Protein AF-X1AYX9-F1 (afdb_monomer)

Organism: NCBI:txid412755

pLDDT: mean 93.53, std 7.31, range [52.44, 98.56]

InterPro domains:
  IPR000788 Ribonucleotide reductase large subunit, C-terminal [PF02867] (9-135)
  IPR000788 Ribonucleotide reductase large subunit, C-terminal [PF02867] (137-275)
  IPR000788 Ribonucleotide reductase large subunit, C-terminal [PR01183] (82-101)
  IPR000788 Ribonucleotide reductase large subunit, C-terminal [PR01183] (178-189)
  IPR000788 Ribonucleotide reductase large subunit, C-terminal [PR01183] (253-275)
  IPR039718 Ribonucleoside-diphosphate reductase large subunit [PTHR11573] (1-134)

Secondary structure (DSSP, 8-state):
--SSS-S--EEEEE--SSHHHHHHHHHHHHHHHHTT-EEEEE-SSSPPTT-B-TTS-B---HHHHHHHHHHHHHH-EETTTEE--EEEEEETTSTTHHHHTTTTSSSS-GGG--TTEEEEEEE-HHHHHHHHTT-HHHHHHHHHHHHHHHHHS--EEEEHHHHHHS--HHHHHTT-------TTS------BTTB-EEEEEEEEEGGGHHHHTTSSHHHHHHHHHHHHHHHHHHHHTT-TT-HHHHHHHHHH--EEEEEE-HHHHHHHTT--TTSHHHH-

Foldseek 3Di:
DDLAAAQFAWKEAEAAQDPVRLVLSLLLLLVQLLRHYFYEYEPAHHAAFQPDDPPDDTDNGCQLSLLVSLVSQQVRQNPPDDRHAYEYEYELPHPCLVLVLCQCPPDDDPSRHRVRYAYEYEYEPVLVVCVVVPPPVSVVSVVSQVVSCVVPVDDHYHHQHVLQVPDDPVCVVVVFGFRIATPVRPDGGGYDSQAMEIEREDADELLCCVVPVPHCVVVVVLVVRLVSLVSNLVSCPPPRSCRNHNVNCVPVVHYHYYYDNLVVNCVVVVHDCPHPVSVD

Mean predicted aligned error: 4.29 Å

Solvent-accessible surface area (backbone atoms only — not comparable to full-atom values): 15278 Å² total; per-residue (Å²): 142,66,93,71,74,51,72,44,50,41,29,31,43,40,33,48,72,42,74,64,44,44,50,50,52,49,49,25,48,46,55,43,21,44,40,65,19,33,32,7,35,28,51,68,55,40,57,38,55,69,38,81,40,92,93,68,63,56,38,79,27,57,44,55,55,47,31,50,54,27,52,46,38,70,73,26,58,20,82,98,78,53,78,35,48,39,16,45,25,36,41,65,84,43,84,46,36,79,59,54,75,46,20,61,45,100,65,81,63,72,78,52,37,24,76,69,45,43,47,30,38,28,42,44,59,70,53,52,54,38,37,73,74,60,36,65,68,46,44,50,56,50,50,51,47,52,53,40,23,72,74,71,71,37,50,45,78,42,55,40,45,66,52,56,72,66,49,54,68,71,34,64,77,67,72,55,53,43,82,47,43,28,58,85,66,79,48,75,54,54,52,39,89,66,23,18,31,54,31,33,71,52,66,48,58,39,64,46,38,90,79,44,75,91,52,63,59,67,62,54,48,51,54,50,46,51,53,42,49,48,53,36,40,68,70,39,56,94,41,90,64,31,62,30,38,39,54,31,43,77,74,61,66,50,71,42,81,49,71,41,45,58,68,55,38,29,56,79,67,74,42,50,86,90,33,72,83,61,79,106

Sequence (280 aa):
GTDRGLPISCFGIDVADSIIDIGEKNLEMMLLAKHGGGVGIGINQIRPAGAEIKGNGTSDGVVPFCKIYDSTILATNQGSVRRGAASVNINIEHPDFEEWIEIREPKGDVNRQSLNLHQCAVVGDKFMRRLEQGDAEARKRWGKLLQKRKATGEPYVLFKGNTNKNNPTAYKQNALKVHMTNICSEITLHTDENHSFICCLSSLNLAKYDEWKNTNIIHDSIWFLDGVLEEFIQKAKYRKGFENSVRSAEKGRALGLGVLGWHTYLQERGLPFEGLLAQY

Radius of gyration: 20.36 Å; Cα contacts (8 Å, |Δi|>4): 484; chains: 1; bounding box: 48×45×65 Å

Nearest PDB structures (foldseek):
  6dqw-assembly1_B  TM=9.595E-01  e=9.808E-29  Flavobacterium johnsoniae UW101
  6dqw-assembly1_A  TM=9.709E-01  e=2.341E-28  Flavobacterium johnsoniae UW101
  6dqw-assembly2_C  TM=9.732E-01  e=3.398E-28  Flavobacterium johnsoniae UW101
  6dqx-assembly1_A-2  TM=9.641E-01  e=7.621E-28  Actinobacillus ureae ATCC 25976
  4x3v-assembly1_B  TM=8.815E-01  e=6.921E-19  Homo sapiens

Structure (mmCIF, N/CA/C/O backbone):
data_AF-X1AYX9-F1
#
_entry.id   AF-X1AYX9-F1
#
loop_
_atom_site.group_PDB
_atom_site.id
_atom_site.type_symbol
_atom_site.label_atom_id
_atom_site.label_alt_id
_atom_site.label_comp_id
_atom_site.label_asym_id
_atom_site.label_entity_id
_atom_site.label_seq_id
_atom_site.pdbx_PDB_ins_code
_atom_site.Cartn_x
_atom_site.Cartn_y
_atom_site.Cartn_z
_atom_site.occupancy
_atom_site.B_iso_or_equiv
_atom_site.auth_seq_id
_atom_site.auth_comp_id
_atom_site.auth_asym_id
_atom_site.auth_atom_id
_atom_site.pdbx_PDB_model_num
ATOM 1 N N . GLY A 1 1 ? 19.553 13.105 -8.100 1.00 61.28 1 GLY A N 1
ATOM 2 C CA . GLY A 1 1 ? 20.100 13.966 -9.178 1.00 61.28 1 GLY A CA 1
ATOM 3 C C . GLY A 1 1 ? 19.905 15.466 -8.959 1.00 61.28 1 GLY A C 1
ATOM 4 O O . GLY A 1 1 ? 20.816 16.224 -9.250 1.00 61.28 1 GLY A O 1
ATOM 5 N N . THR A 1 2 ? 18.747 15.919 -8.463 1.00 82.06 2 THR A N 1
ATOM 6 C CA . THR A 1 2 ? 18.506 17.321 -8.053 1.00 82.06 2 THR A CA 1
ATOM 7 C C . THR A 1 2 ? 18.481 17.453 -6.531 1.00 82.06 2 THR A C 1
ATOM 9 O O . THR A 1 2 ? 18.177 16.472 -5.852 1.00 82.06 2 THR A O 1
ATOM 12 N N . ASP A 1 3 ? 18.675 18.652 -5.978 1.00 81.06 3 ASP A N 1
ATOM 13 C CA . ASP A 1 3 ? 18.558 18.883 -4.522 1.00 81.06 3 ASP A CA 1
ATOM 14 C C . ASP A 1 3 ? 17.113 18.782 -4.010 1.00 81.06 3 ASP A C 1
ATOM 16 O O . ASP A 1 3 ? 16.853 18.449 -2.851 1.00 81.06 3 ASP A O 1
ATOM 20 N N . ARG A 1 4 ? 16.141 19.040 -4.890 1.00 78.81 4 ARG A N 1
ATOM 21 C CA . ARG A 1 4 ? 14.712 18.988 -4.573 1.00 78.81 4 ARG A CA 1
ATOM 22 C C . ARG A 1 4 ? 14.168 17.557 -4.646 1.00 78.81 4 ARG A C 1
ATOM 24 O O . ARG A 1 4 ? 14.499 16.814 -5.564 1.00 78.81 4 ARG A O 1
ATOM 31 N N . GLY A 1 5 ? 13.248 17.237 -3.732 1.00 81.88 5 GLY A N 1
ATOM 32 C CA . GLY A 1 5 ? 12.425 16.022 -3.771 1.00 81.88 5 GLY A CA 1
ATOM 33 C C . GLY A 1 5 ? 13.083 14.777 -3.174 1.00 81.88 5 GLY A C 1
ATOM 34 O O . GLY A 1 5 ? 14.220 14.819 -2.700 1.00 81.88 5 GLY A O 1
ATOM 35 N N . LEU A 1 6 ? 12.330 13.676 -3.191 1.00 87.50 6 LEU A N 1
ATOM 36 C CA . LEU A 1 6 ? 12.775 12.340 -2.797 1.00 87.50 6 LEU A CA 1
ATOM 37 C C . LEU A 1 6 ? 12.533 11.384 -3.973 1.00 87.50 6 LEU A C 1
ATOM 39 O O . LEU A 1 6 ? 11.488 11.491 -4.611 1.00 87.50 6 LEU A O 1
ATOM 43 N N . PRO A 1 7 ? 13.457 10.461 -4.282 1.00 89.75 7 PRO A N 1
ATOM 44 C CA . PRO A 1 7 ? 13.367 9.638 -5.486 1.00 89.75 7 PRO A CA 1
ATOM 45 C C . PRO A 1 7 ? 12.571 8.336 -5.260 1.00 89.75 7 PRO A C 1
ATOM 47 O O . PRO A 1 7 ? 12.867 7.302 -5.849 1.00 89.75 7 PRO A O 1
ATOM 50 N N . ILE A 1 8 ? 11.573 8.377 -4.376 1.00 89.06 8 ILE A N 1
ATOM 51 C CA . ILE A 1 8 ? 10.761 7.227 -3.959 1.00 89.06 8 ILE A CA 1
ATOM 52 C C . ILE A 1 8 ? 9.322 7.444 -4.410 1.00 89.06 8 ILE A C 1
ATOM 54 O O . ILE A 1 8 ? 8.804 8.559 -4.339 1.00 89.06 8 ILE A O 1
ATOM 58 N N . SER A 1 9 ? 8.672 6.374 -4.862 1.00 85.94 9 SER A N 1
ATOM 59 C CA . SER A 1 9 ? 7.334 6.450 -5.458 1.00 85.94 9 SER A CA 1
ATOM 60 C C . SER A 1 9 ? 6.231 5.961 -4.524 1.00 85.94 9 SER A C 1
ATOM 62 O O . SER A 1 9 ? 5.117 6.486 -4.566 1.00 85.94 9 SER A O 1
ATOM 64 N N . CYS A 1 10 ? 6.514 4.959 -3.689 1.00 87.69 10 CYS A N 1
ATOM 65 C CA . CYS A 1 10 ? 5.506 4.300 -2.862 1.00 87.69 10 CYS A CA 1
ATOM 66 C C . CYS A 1 10 ? 5.907 4.266 -1.398 1.00 87.69 10 CYS A C 1
ATOM 68 O O . CYS A 1 10 ? 7.057 3.974 -1.069 1.00 87.69 10 CYS A O 1
ATOM 70 N N . PHE A 1 11 ? 4.917 4.515 -0.547 1.00 91.19 11 PHE A N 1
ATOM 71 C CA . PHE A 1 11 ? 5.067 4.569 0.896 1.00 91.19 11 PHE A CA 1
ATOM 72 C C . PHE A 1 11 ? 3.936 3.810 1.583 1.00 91.19 11 PHE A C 1
ATOM 74 O O . PHE A 1 11 ? 2.811 3.774 1.074 1.00 91.19 11 PHE A O 1
ATOM 81 N N . GLY A 1 12 ? 4.230 3.239 2.744 1.00 94.50 12 GLY A N 1
ATOM 82 C CA . GLY A 1 12 ? 3.254 2.567 3.588 1.00 94.50 12 GLY A CA 1
ATOM 83 C C . GLY A 1 12 ? 3.503 2.867 5.052 1.00 94.50 12 GLY A C 1
ATOM 84 O O . GLY A 1 12 ? 4.590 2.589 5.547 1.00 94.50 12 GLY A O 1
ATOM 85 N N . ILE A 1 13 ? 2.490 3.380 5.743 1.00 95.56 13 ILE A N 1
ATOM 86 C CA . ILE A 1 13 ? 2.503 3.600 7.192 1.00 95.56 13 ILE A CA 1
ATOM 87 C C . ILE A 1 13 ? 1.463 2.701 7.869 1.00 95.56 13 ILE A C 1
ATOM 89 O O . ILE A 1 13 ? 0.331 2.621 7.401 1.00 95.56 13 ILE A O 1
ATOM 93 N N . ASP A 1 14 ? 1.834 2.011 8.945 1.00 94.81 14 ASP A N 1
ATOM 94 C CA . ASP A 1 14 ? 0.880 1.293 9.803 1.00 94.81 14 ASP A CA 1
ATOM 95 C C . ASP A 1 14 ? 0.653 2.109 11.070 1.00 94.81 14 ASP A C 1
ATOM 97 O O . ASP A 1 14 ? 1.616 2.625 11.645 1.00 94.81 14 ASP A O 1
ATOM 101 N N . VAL A 1 15 ? -0.611 2.267 11.449 1.00 96.50 15 VAL A N 1
ATOM 102 C CA . VAL A 1 15 ? -1.039 3.163 12.523 1.00 96.50 15 VAL A CA 1
ATOM 103 C C . VAL A 1 15 ? -1.457 2.338 13.731 1.00 96.50 15 VAL A C 1
ATOM 105 O O . VAL A 1 15 ? -2.394 1.536 13.656 1.00 96.50 15 VAL A O 1
ATOM 108 N N . ALA A 1 16 ? -0.771 2.550 14.847 1.00 96.00 16 ALA A N 1
ATOM 109 C CA . ALA A 1 16 ? -1.092 1.955 16.132 1.00 96.00 16 ALA A CA 1
ATOM 110 C C . ALA A 1 16 ? -2.206 2.702 16.871 1.00 96.00 16 ALA A C 1
ATOM 112 O O . ALA A 1 16 ? -2.566 3.843 16.582 1.00 96.00 16 ALA A O 1
ATOM 113 N N . ASP A 1 17 ? -2.754 2.026 17.876 1.00 95.94 17 ASP A N 1
ATOM 114 C CA . ASP A 1 17 ? -3.935 2.445 18.628 1.00 95.94 17 ASP A CA 1
ATOM 115 C C . ASP A 1 17 ? -3.624 3.489 19.716 1.00 95.94 17 ASP A C 1
ATOM 117 O O . ASP A 1 17 ? -3.875 3.291 20.911 1.00 95.94 17 ASP A O 1
ATOM 121 N N . SER A 1 18 ? -3.023 4.612 19.317 1.00 95.19 18 SER A N 1
ATOM 122 C CA . SER A 1 18 ? -2.738 5.734 20.212 1.00 95.19 18 SER A CA 1
ATOM 123 C C . SER A 1 18 ? -2.779 7.074 19.480 1.00 95.19 18 SER A C 1
ATOM 125 O O . SER A 1 18 ? -2.383 7.179 18.326 1.00 95.19 18 SER A O 1
ATOM 127 N N . ILE A 1 19 ? -3.202 8.134 20.174 1.00 94.56 19 ILE A N 1
ATOM 128 C CA . ILE A 1 19 ? -3.221 9.493 19.605 1.00 94.56 19 ILE A CA 1
ATOM 129 C C . ILE A 1 19 ? -1.817 9.967 19.204 1.00 94.56 19 ILE A C 1
ATOM 131 O O . ILE A 1 19 ? -1.682 10.703 18.228 1.00 94.56 19 ILE A O 1
ATOM 135 N N . ILE A 1 20 ? -0.784 9.538 19.936 1.00 95.19 20 ILE A N 1
ATOM 136 C CA . ILE A 1 20 ? 0.610 9.876 19.630 1.00 95.19 20 ILE A CA 1
ATOM 137 C C . ILE A 1 20 ? 0.995 9.271 18.280 1.00 95.19 20 ILE A C 1
ATOM 139 O O . ILE A 1 20 ? 1.357 10.020 17.378 1.00 95.19 20 ILE A O 1
ATOM 143 N N . ASP A 1 21 ? 0.827 7.956 18.112 1.00 95.75 21 ASP A N 1
ATOM 144 C CA . ASP A 1 21 ? 1.194 7.282 16.864 1.00 95.75 21 ASP A CA 1
ATOM 145 C C . ASP A 1 21 ? 0.330 7.764 15.688 1.00 95.75 21 ASP A C 1
ATOM 147 O O . ASP A 1 21 ? 0.857 8.095 14.631 1.00 95.75 21 ASP A O 1
ATOM 151 N N . ILE A 1 22 ? -0.980 7.962 15.887 1.00 96.19 22 ILE A N 1
ATOM 152 C CA . ILE A 1 22 ? -1.865 8.554 14.868 1.00 96.19 22 ILE A CA 1
ATOM 153 C C . ILE A 1 22 ? -1.335 9.916 14.396 1.00 96.19 22 ILE A C 1
ATOM 155 O O . ILE A 1 22 ? -1.304 10.185 13.191 1.00 96.19 22 ILE A O 1
ATOM 159 N N . GLY A 1 23 ? -0.904 10.774 15.326 1.00 96.25 23 GLY A N 1
ATOM 160 C CA . GLY A 1 23 ? -0.333 12.082 15.014 1.00 96.25 23 GLY A CA 1
ATOM 161 C C . GLY A 1 23 ? 1.023 11.996 14.310 1.00 96.25 23 GLY A C 1
ATOM 162 O O . GLY A 1 23 ? 1.249 12.703 13.325 1.00 96.25 23 GLY A O 1
ATOM 163 N N . GLU A 1 24 ? 1.911 11.118 14.775 1.00 95.38 24 GLU A N 1
ATOM 164 C CA . GLU A 1 24 ? 3.242 10.906 14.193 1.00 95.38 24 GLU A CA 1
ATOM 165 C C . GLU A 1 24 ? 3.164 10.311 12.783 1.00 95.38 24 GLU A C 1
ATOM 167 O O . GLU A 1 24 ? 3.809 10.820 11.864 1.00 95.38 24 GLU A O 1
ATOM 172 N N . LYS A 1 25 ? 2.307 9.310 12.567 1.00 95.25 25 LYS A N 1
ATOM 173 C CA . LYS A 1 25 ? 2.056 8.723 11.246 1.00 95.25 25 LYS A CA 1
ATOM 174 C C . LYS A 1 25 ? 1.378 9.716 10.307 1.00 95.25 25 LYS A C 1
ATOM 176 O O . LYS A 1 25 ? 1.698 9.737 9.120 1.00 95.25 25 LYS A O 1
ATOM 181 N N . ASN A 1 26 ? 0.507 10.596 10.813 1.00 95.25 26 ASN A N 1
ATOM 182 C CA . ASN A 1 26 ? -0.044 11.682 9.999 1.00 95.25 26 ASN A CA 1
ATOM 183 C C . ASN A 1 26 ? 1.040 12.693 9.582 1.00 95.25 26 ASN A C 1
ATOM 185 O O . ASN A 1 26 ? 1.069 13.117 8.427 1.00 95.25 26 ASN A O 1
ATOM 189 N N . LEU A 1 27 ? 1.964 13.048 10.484 1.00 94.06 27 LEU A N 1
ATOM 190 C CA . LEU A 1 27 ? 3.122 13.883 10.146 1.00 94.06 27 LEU A CA 1
ATOM 191 C C . LEU A 1 27 ? 4.000 13.211 9.080 1.00 94.06 27 LEU A C 1
ATOM 193 O O . LEU A 1 27 ? 4.356 13.859 8.095 1.00 94.06 27 LEU A O 1
ATOM 197 N N . GLU A 1 28 ? 4.322 11.927 9.252 1.00 93.00 28 GLU A N 1
ATOM 198 C CA . GLU A 1 28 ? 5.075 11.147 8.264 1.00 93.00 28 GLU A CA 1
ATOM 199 C C . GLU A 1 28 ? 4.344 11.169 6.910 1.00 93.00 28 GLU A C 1
ATOM 201 O O . GLU A 1 28 ? 4.915 11.605 5.910 1.00 93.00 28 GLU A O 1
ATOM 206 N N . MET A 1 29 ? 3.045 10.857 6.877 1.00 91.38 29 MET A N 1
ATOM 207 C CA . MET A 1 29 ? 2.220 10.938 5.666 1.00 91.38 29 MET A CA 1
ATOM 208 C C . MET A 1 29 ? 2.292 12.313 4.985 1.00 91.38 29 MET A C 1
ATOM 210 O O . MET A 1 29 ? 2.477 12.373 3.769 1.00 91.38 29 MET A O 1
ATOM 214 N N . MET A 1 30 ? 2.166 13.414 5.736 1.00 90.50 30 MET A N 1
ATOM 215 C CA . MET A 1 30 ? 2.256 14.781 5.196 1.00 90.50 30 MET A CA 1
ATOM 216 C C . MET A 1 30 ? 3.593 15.033 4.508 1.00 90.50 30 MET A C 1
ATOM 218 O O . MET A 1 30 ? 3.652 15.606 3.417 1.00 90.50 30 MET A O 1
ATOM 222 N N . LEU A 1 31 ? 4.685 14.619 5.143 1.00 88.94 31 LEU A N 1
ATOM 223 C CA . LEU A 1 31 ? 6.021 14.816 4.600 1.00 88.94 31 LEU A CA 1
ATOM 224 C C . LEU A 1 31 ? 6.216 13.987 3.326 1.00 88.94 31 LEU A C 1
ATOM 226 O O . LEU A 1 31 ? 6.691 14.519 2.321 1.00 88.94 31 LEU A O 1
ATOM 230 N N . LEU A 1 32 ? 5.791 12.724 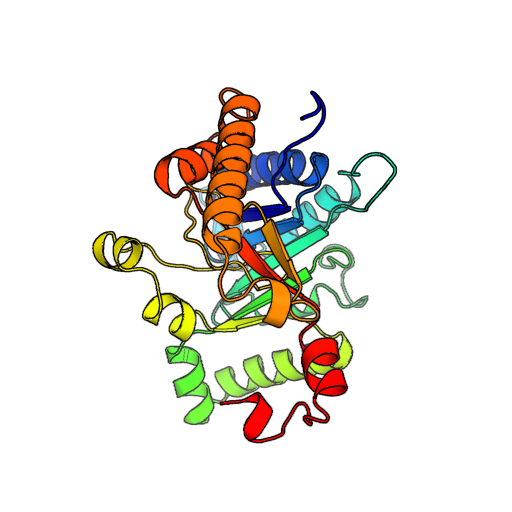3.329 1.00 84.88 32 LEU A N 1
ATOM 231 C CA . LEU A 1 32 ? 5.910 11.830 2.173 1.00 84.88 32 LEU A CA 1
ATOM 232 C C . LEU A 1 32 ? 5.039 12.308 1.001 1.00 84.88 32 LEU A C 1
ATOM 234 O O . LEU A 1 32 ? 5.520 12.416 -0.132 1.00 84.88 32 LEU A O 1
ATOM 238 N N . ALA A 1 33 ? 3.789 12.688 1.281 1.00 82.50 33 ALA A N 1
ATOM 239 C CA . ALA A 1 33 ? 2.860 13.208 0.284 1.00 82.50 33 ALA A CA 1
ATOM 240 C C . ALA A 1 33 ? 3.378 14.509 -0.343 1.00 82.50 33 ALA A C 1
ATOM 242 O O . ALA A 1 33 ? 3.339 14.641 -1.567 1.00 82.50 33 ALA A O 1
ATOM 243 N N . LYS A 1 34 ? 3.953 15.430 0.450 1.00 83.19 34 LYS A N 1
ATOM 244 C CA . LYS A 1 34 ? 4.590 16.670 -0.043 1.00 83.19 34 LYS A CA 1
ATOM 245 C C . LYS A 1 34 ? 5.713 16.395 -1.048 1.00 83.19 34 LYS A C 1
ATOM 247 O O . LYS A 1 34 ? 5.953 17.211 -1.940 1.00 83.19 34 LYS A O 1
ATOM 252 N N . HIS A 1 35 ? 6.413 15.273 -0.901 1.00 79.38 35 HIS A N 1
ATOM 253 C CA . HIS A 1 35 ? 7.565 14.913 -1.724 1.00 79.38 35 HIS A CA 1
ATOM 254 C C . HIS A 1 35 ? 7.240 14.045 -2.947 1.00 79.38 35 HIS A C 1
ATOM 256 O O . HIS A 1 35 ? 8.172 13.654 -3.647 1.00 79.38 35 HIS A O 1
ATOM 262 N N . GLY A 1 36 ? 5.960 13.825 -3.267 1.00 69.31 36 GLY A N 1
ATOM 263 C CA . GLY A 1 36 ? 5.552 13.161 -4.513 1.00 69.31 36 GLY A CA 1
ATOM 264 C C . GLY A 1 36 ? 5.060 11.722 -4.348 1.00 69.31 36 GLY A C 1
ATOM 265 O O . GLY A 1 36 ? 4.635 11.115 -5.328 1.00 69.31 36 GLY A O 1
ATOM 266 N N . GLY A 1 37 ? 5.099 11.182 -3.130 1.00 73.38 37 GLY A N 1
ATOM 267 C CA . GLY A 1 37 ? 4.726 9.802 -2.840 1.00 73.38 37 GLY A CA 1
ATOM 268 C C . GLY A 1 37 ? 3.227 9.568 -2.709 1.00 73.38 37 GLY A C 1
ATOM 269 O O . GLY A 1 37 ? 2.534 10.352 -2.061 1.00 73.38 37 GLY A O 1
ATOM 270 N N . GLY A 1 38 ? 2.741 8.455 -3.260 1.00 85.06 38 GLY A N 1
ATOM 271 C CA . GLY A 1 38 ? 1.444 7.893 -2.879 1.00 85.06 38 GLY A CA 1
ATOM 272 C C . GLY A 1 38 ? 1.571 7.064 -1.598 1.00 85.06 38 GLY A C 1
ATOM 273 O O . GLY A 1 38 ? 2.534 6.302 -1.460 1.00 85.06 38 GLY A O 1
ATOM 274 N N . VAL A 1 39 ? 0.619 7.202 -0.669 1.00 91.69 39 VAL A N 1
ATOM 275 C CA . VAL A 1 39 ? 0.720 6.589 0.671 1.00 91.69 39 VAL A CA 1
ATOM 276 C C . VAL A 1 39 ? -0.363 5.528 0.897 1.00 91.69 39 VAL A C 1
ATOM 278 O O . VAL A 1 39 ? -1.553 5.785 0.734 1.00 91.69 39 VAL A O 1
ATOM 281 N N . GLY A 1 40 ? 0.039 4.318 1.278 1.00 95.81 40 GLY A N 1
ATOM 282 C CA . GLY A 1 40 ? -0.838 3.327 1.903 1.00 95.81 40 GLY A CA 1
ATOM 283 C C . GLY A 1 40 ? -0.857 3.510 3.420 1.00 95.81 40 GLY A C 1
ATOM 284 O O . GLY A 1 40 ? 0.193 3.704 4.023 1.00 95.81 40 GLY A O 1
ATOM 285 N N . ILE A 1 41 ? -2.036 3.470 4.030 1.00 97.12 41 ILE A N 1
ATOM 286 C CA . ILE A 1 41 ? -2.238 3.695 5.465 1.00 97.12 41 ILE A CA 1
ATOM 287 C C . ILE A 1 41 ? -2.945 2.474 6.047 1.00 97.12 41 ILE A C 1
ATOM 289 O O . ILE A 1 41 ? -4.089 2.195 5.689 1.00 97.12 41 ILE A O 1
ATOM 293 N N . GLY A 1 42 ? -2.282 1.737 6.926 1.00 97.44 42 GLY A N 1
ATOM 294 C CA . GLY A 1 42 ? -2.861 0.642 7.693 1.00 97.44 42 GLY A CA 1
ATOM 295 C C . GLY A 1 42 ? -3.546 1.188 8.936 1.00 97.44 42 GLY A C 1
ATOM 296 O O . GLY A 1 42 ? -2.910 1.841 9.751 1.00 97.44 42 GLY A O 1
ATOM 297 N N . ILE A 1 43 ? -4.844 0.927 9.082 1.00 97.50 43 ILE A N 1
ATOM 298 C CA . ILE A 1 43 ? -5.642 1.359 10.248 1.00 97.50 43 ILE A CA 1
ATOM 299 C C . ILE A 1 43 ? -6.182 0.160 11.033 1.00 97.50 43 ILE A C 1
ATOM 301 O O . ILE A 1 43 ? -7.175 0.256 11.743 1.00 97.50 43 ILE A O 1
ATOM 305 N N . ASN A 1 44 ? -5.547 -1.003 10.868 1.00 95.19 44 ASN A N 1
ATOM 306 C CA . ASN A 1 44 ? -6.036 -2.273 11.402 1.00 95.19 44 ASN A CA 1
ATOM 307 C C . ASN A 1 44 ? -5.993 -2.354 12.931 1.00 95.19 44 ASN A C 1
ATOM 309 O O . ASN A 1 44 ? -6.728 -3.163 13.492 1.00 95.19 44 ASN A O 1
ATOM 313 N N . GLN A 1 45 ? -5.100 -1.591 13.568 1.00 95.81 45 GLN A N 1
ATOM 314 C CA . GLN A 1 45 ? -4.883 -1.650 15.013 1.00 95.81 45 GLN A CA 1
ATOM 315 C C . GLN A 1 45 ? -5.750 -0.659 15.784 1.00 95.81 45 GLN A C 1
ATOM 317 O O . GLN A 1 45 ? -5.966 -0.861 16.974 1.00 95.81 45 GLN A O 1
ATOM 322 N N . ILE A 1 46 ? -6.255 0.386 15.124 1.00 97.12 46 ILE A N 1
ATOM 323 C CA . ILE A 1 46 ? -7.113 1.388 15.756 1.00 97.12 46 ILE A CA 1
ATOM 324 C C . ILE A 1 46 ? -8.375 0.696 16.274 1.00 97.12 46 ILE A C 1
ATOM 326 O O . ILE A 1 46 ? -9.066 0.004 15.527 1.00 97.12 46 ILE A O 1
ATOM 330 N N . ARG A 1 47 ? -8.682 0.886 17.557 1.00 97.69 47 ARG A N 1
ATOM 331 C CA . ARG A 1 47 ? -9.844 0.252 18.188 1.00 97.69 47 ARG A CA 1
ATOM 332 C C . ARG A 1 47 ? -11.166 0.694 17.540 1.00 97.69 47 ARG A C 1
ATOM 334 O O . ARG A 1 47 ? -11.293 1.855 17.140 1.00 97.69 47 ARG A O 1
ATOM 341 N N . PRO A 1 48 ? -12.177 -0.191 17.500 1.00 97.94 48 PRO A N 1
ATOM 342 C CA . PRO A 1 48 ? -13.452 0.104 16.861 1.00 97.94 48 PRO A CA 1
ATOM 343 C C . PRO A 1 48 ? -14.286 1.131 17.631 1.00 97.94 48 PRO A C 1
ATOM 345 O O . PRO A 1 48 ? -14.017 1.428 18.802 1.00 97.94 48 PRO A O 1
ATOM 348 N N . ALA A 1 49 ? -15.341 1.626 16.988 1.00 96.94 49 ALA A N 1
ATOM 349 C CA . ALA A 1 49 ? -16.326 2.475 17.643 1.00 96.94 49 ALA A CA 1
ATOM 350 C C . ALA A 1 49 ? -16.964 1.754 18.847 1.00 96.94 49 ALA A C 1
ATOM 352 O O . ALA A 1 49 ? -17.247 0.555 18.805 1.00 96.94 49 ALA A O 1
ATOM 353 N N . GLY A 1 50 ? -17.166 2.481 19.946 1.00 96.19 50 GLY A N 1
ATOM 354 C CA . GLY A 1 50 ? -17.692 1.945 21.204 1.00 96.19 50 GLY A CA 1
ATOM 355 C C . GLY A 1 50 ? -16.651 1.289 22.120 1.00 96.19 50 GLY A C 1
ATOM 356 O O . GLY A 1 50 ? -16.973 1.003 23.271 1.00 96.19 50 GLY A O 1
ATOM 357 N N . ALA A 1 51 ? -15.407 1.074 21.672 1.00 96.88 51 ALA A N 1
ATOM 358 C CA . ALA A 1 51 ? -14.347 0.555 22.539 1.00 96.88 51 ALA A CA 1
ATOM 359 C C . ALA A 1 51 ? -13.961 1.569 23.630 1.00 96.88 51 ALA A C 1
ATOM 361 O O . ALA A 1 51 ? -13.897 2.770 23.370 1.00 96.88 51 ALA A O 1
ATOM 362 N N . GLU A 1 52 ? -13.665 1.100 24.842 1.00 95.31 52 GLU A N 1
ATOM 363 C CA . GLU A 1 52 ? -13.351 1.975 25.978 1.00 95.31 52 GLU A CA 1
ATOM 364 C C . GLU A 1 52 ? -12.047 2.774 25.785 1.00 95.31 52 GLU A C 1
ATOM 366 O O . GLU A 1 52 ? -11.059 2.310 25.196 1.00 95.31 52 GLU A O 1
ATOM 371 N N . ILE A 1 53 ? -12.026 3.996 26.323 1.00 92.75 53 ILE A N 1
ATOM 372 C CA . ILE A 1 53 ? -10.835 4.847 26.397 1.00 92.75 53 ILE A CA 1
ATOM 373 C C . ILE A 1 53 ? -10.460 5.073 27.865 1.00 92.75 53 ILE A C 1
ATOM 375 O O . ILE A 1 53 ? -11.306 5.259 28.742 1.00 92.75 53 ILE A O 1
ATOM 379 N N . LYS A 1 54 ? -9.151 5.069 28.145 1.00 87.31 54 LYS A N 1
ATOM 380 C CA . LYS A 1 54 ? -8.624 5.325 29.486 1.00 87.31 54 LYS A CA 1
ATOM 381 C C . LYS A 1 54 ? -9.037 6.722 29.955 1.00 87.31 54 LYS A C 1
ATOM 383 O O . LYS A 1 54 ? -8.704 7.710 29.312 1.00 87.31 54 LYS A O 1
ATOM 388 N N . GLY A 1 55 ? -9.664 6.793 31.127 1.00 81.00 55 GLY A N 1
ATOM 389 C CA . GLY A 1 55 ? -10.011 8.066 31.762 1.00 81.00 55 GLY A CA 1
ATOM 390 C C . GLY A 1 55 ? -11.407 8.601 31.444 1.00 81.00 55 GLY A C 1
ATOM 391 O O . GLY A 1 55 ? -11.651 9.746 31.810 1.00 81.00 55 GLY A O 1
ATOM 392 N N . ASN A 1 56 ? -12.290 7.766 30.865 1.00 84.75 56 ASN A N 1
ATOM 393 C CA . ASN A 1 56 ? -13.716 7.979 30.542 1.00 84.75 56 ASN A CA 1
ATOM 394 C C . ASN A 1 56 ? -13.986 8.094 29.027 1.00 84.75 56 ASN A C 1
ATOM 396 O O . ASN A 1 56 ? -13.179 8.649 28.284 1.00 84.75 56 ASN A O 1
ATOM 400 N N . GLY A 1 57 ? -15.149 7.599 28.591 1.00 91.06 57 GLY A N 1
ATOM 401 C CA . GLY A 1 57 ? -15.624 7.659 27.206 1.00 91.06 57 GLY A CA 1
ATOM 402 C C . GLY A 1 57 ? -15.320 6.424 26.351 1.00 91.06 57 GLY A C 1
ATOM 403 O O . GLY A 1 57 ? -14.648 5.477 26.767 1.00 91.06 57 GLY A O 1
ATOM 404 N N . THR A 1 58 ? -15.840 6.458 25.127 1.00 95.75 58 THR A N 1
ATOM 405 C CA . THR A 1 58 ? -15.693 5.416 24.105 1.00 95.75 58 THR A CA 1
ATOM 406 C C . THR A 1 58 ? -15.091 5.997 22.829 1.00 95.75 58 THR A C 1
ATOM 408 O O . THR A 1 58 ? -15.288 7.171 22.531 1.00 95.75 58 THR A O 1
ATOM 411 N N . SER A 1 59 ? -14.383 5.172 22.062 1.00 95.69 59 SER A N 1
ATOM 412 C CA . SER A 1 59 ? -13.859 5.508 20.736 1.00 95.69 59 SER A CA 1
ATOM 413 C C . SER A 1 59 ? -14.982 5.725 19.725 1.00 95.69 59 SER A C 1
ATOM 415 O O . SER A 1 59 ? -15.981 5.011 19.752 1.00 95.69 59 SER A O 1
ATOM 417 N N . ASP A 1 60 ? -14.779 6.650 18.787 1.00 94.81 60 ASP A N 1
ATOM 418 C CA . ASP A 1 60 ? -15.632 6.835 17.602 1.00 94.81 60 ASP A CA 1
ATOM 419 C C . ASP A 1 60 ? -15.196 5.959 16.408 1.00 94.81 60 ASP A C 1
ATOM 421 O O . ASP A 1 60 ? -15.756 6.055 15.308 1.00 94.81 60 ASP A O 1
ATOM 425 N N . GLY A 1 61 ? -14.191 5.105 16.629 1.00 96.69 61 GLY A N 1
ATOM 426 C CA . GLY A 1 61 ? -13.683 4.143 15.659 1.00 96.69 61 GLY A CA 1
ATOM 427 C C . GLY A 1 61 ? -12.747 4.748 14.620 1.00 96.69 61 GLY A C 1
ATOM 428 O O . GLY A 1 61 ? -12.180 5.829 14.790 1.00 96.69 61 GLY A O 1
ATOM 429 N N . VAL A 1 62 ? -12.576 4.035 13.510 1.00 97.75 62 VAL A N 1
ATOM 430 C CA . VAL A 1 62 ? -11.592 4.389 12.471 1.00 97.75 62 VAL A CA 1
ATOM 431 C C . VAL A 1 62 ? -12.029 5.536 11.554 1.00 97.75 62 VAL A C 1
ATOM 433 O O . VAL A 1 62 ? -11.191 6.179 10.915 1.00 97.75 62 VAL A O 1
ATOM 436 N N . VAL A 1 63 ? -13.334 5.794 11.443 1.00 97.25 63 VAL A N 1
ATOM 437 C CA . VAL A 1 63 ? -13.901 6.712 10.439 1.00 97.25 63 VAL A CA 1
ATOM 438 C C . VAL A 1 63 ? -13.477 8.174 10.660 1.00 97.25 63 VAL A C 1
ATOM 440 O O . VAL A 1 63 ? -13.021 8.795 9.695 1.00 97.25 63 VAL A O 1
ATOM 443 N N . PRO A 1 64 ? -13.509 8.741 11.883 1.00 96.19 64 PRO A N 1
ATOM 444 C CA . PRO A 1 64 ? -12.993 10.094 12.116 1.00 96.19 64 PRO A CA 1
ATOM 445 C C . PRO A 1 64 ? -11.500 10.240 11.796 1.00 96.19 64 PRO A C 1
ATOM 447 O O . PRO A 1 64 ? -11.081 11.256 11.243 1.00 96.19 64 PRO A O 1
ATOM 450 N N . PHE A 1 65 ? -10.686 9.213 12.056 1.00 96.81 65 PHE A N 1
ATOM 451 C CA . PHE A 1 65 ? -9.269 9.235 11.676 1.00 96.81 65 PHE A CA 1
ATOM 452 C C . PHE A 1 65 ? -9.087 9.190 10.153 1.00 96.81 65 PHE A C 1
ATOM 454 O O . PHE A 1 65 ? -8.261 9.925 9.612 1.00 96.81 65 PHE A O 1
ATOM 461 N N . CYS A 1 66 ? -9.930 8.443 9.428 1.00 97.31 66 CYS A N 1
ATOM 462 C CA . CYS A 1 66 ? -9.985 8.529 7.964 1.00 97.31 66 CYS A CA 1
ATOM 463 C C . CYS A 1 66 ? -10.321 9.954 7.489 1.00 97.31 66 CYS A C 1
ATOM 465 O O . CYS A 1 66 ? -9.804 10.397 6.465 1.00 97.31 66 CYS A O 1
ATOM 467 N N . LYS A 1 67 ? -11.155 10.707 8.213 1.00 95.94 67 LYS A N 1
ATOM 468 C CA . LYS A 1 67 ? -11.462 12.107 7.870 1.00 95.94 67 LYS A CA 1
ATOM 469 C C . LYS A 1 67 ? -10.261 13.038 8.046 1.00 95.94 67 LYS A C 1
ATOM 471 O O . LYS A 1 67 ? -10.073 13.960 7.243 1.00 95.94 67 LYS A O 1
ATOM 476 N N . ILE A 1 68 ? -9.433 12.783 9.060 1.00 95.38 68 ILE A N 1
ATOM 477 C CA . ILE A 1 68 ? -8.166 13.496 9.261 1.00 95.38 68 ILE A CA 1
ATOM 478 C C . ILE A 1 68 ? -7.249 13.246 8.065 1.00 95.38 68 ILE A C 1
ATOM 480 O O . ILE A 1 68 ? -6.835 14.208 7.421 1.00 95.38 68 ILE A O 1
ATOM 484 N N . TYR A 1 69 ? -7.010 11.981 7.702 1.00 95.25 69 TYR A N 1
ATOM 485 C CA . TYR A 1 69 ? -6.142 11.649 6.569 1.00 95.25 69 TYR A CA 1
ATOM 486 C C . TYR A 1 69 ? -6.655 12.220 5.238 1.00 95.25 69 TYR A C 1
ATOM 488 O O . TYR A 1 69 ? -5.864 12.756 4.461 1.00 95.25 69 TYR A O 1
ATOM 496 N N . ASP A 1 70 ? -7.972 12.184 5.001 1.00 94.31 70 ASP A N 1
ATOM 497 C CA . ASP A 1 70 ? -8.623 12.809 3.840 1.00 94.31 70 ASP A CA 1
ATOM 498 C C . ASP A 1 70 ? -8.280 14.302 3.748 1.00 94.31 70 ASP A C 1
ATOM 500 O O . ASP A 1 70 ? -7.750 14.776 2.741 1.00 94.31 70 ASP A O 1
ATOM 504 N N . SER A 1 71 ? -8.498 15.027 4.846 1.00 93.06 71 SER A N 1
ATOM 505 C CA . SER A 1 71 ? -8.246 16.469 4.930 1.00 93.06 71 SER A CA 1
ATOM 506 C C . SER A 1 71 ? -6.757 16.797 4.815 1.00 93.06 71 SER A C 1
ATOM 508 O O . SER A 1 71 ? -6.371 17.788 4.194 1.00 93.06 71 SER A O 1
ATOM 510 N N . THR A 1 72 ? -5.895 15.954 5.376 1.00 92.06 72 THR A N 1
ATOM 511 C CA . THR A 1 72 ? -4.449 16.131 5.303 1.00 92.06 72 THR A CA 1
ATOM 512 C C . THR A 1 72 ? -3.925 15.957 3.877 1.00 92.06 72 THR A C 1
ATOM 514 O O . THR A 1 72 ? -3.089 16.753 3.440 1.00 92.06 72 THR A O 1
ATOM 517 N N . ILE A 1 73 ? -4.437 14.985 3.121 1.00 88.38 73 ILE A N 1
ATOM 518 C CA . ILE A 1 73 ? -4.084 14.811 1.705 1.00 88.38 73 ILE A CA 1
ATOM 519 C C . ILE A 1 73 ? -4.560 15.995 0.856 1.00 88.38 73 ILE A C 1
ATOM 521 O O . ILE A 1 73 ? -3.835 16.431 -0.038 1.00 88.38 73 ILE A O 1
ATOM 525 N N . LEU A 1 74 ? -5.724 16.575 1.165 1.00 87.94 74 LEU A N 1
ATOM 526 C CA . LEU A 1 74 ? -6.180 17.816 0.527 1.00 87.94 74 LEU A CA 1
ATOM 527 C C . LEU A 1 74 ? -5.245 18.996 0.796 1.00 87.94 74 LEU A C 1
ATOM 529 O O . LEU A 1 74 ? -4.925 19.754 -0.120 1.00 87.94 74 LEU A O 1
ATOM 533 N N . ALA A 1 75 ? -4.827 19.155 2.052 1.00 87.69 75 ALA A N 1
ATOM 534 C CA . ALA A 1 75 ? -3.963 20.250 2.478 1.00 87.69 75 ALA A CA 1
ATOM 535 C C . ALA A 1 75 ? -2.525 20.107 1.948 1.00 87.69 75 ALA A C 1
ATOM 537 O O . ALA A 1 75 ? -1.814 21.100 1.782 1.00 87.69 75 ALA A O 1
ATOM 538 N N . THR A 1 76 ? -2.090 18.879 1.665 1.00 81.50 76 THR A N 1
ATOM 539 C CA . THR A 1 76 ? -0.720 18.573 1.252 1.00 81.50 76 THR A CA 1
ATOM 540 C C . THR A 1 76 ? -0.624 18.479 -0.272 1.00 81.50 76 THR A C 1
ATOM 542 O O . THR A 1 76 ? -0.788 17.416 -0.866 1.00 81.50 76 THR A O 1
ATOM 545 N N . ASN A 1 77 ? -0.346 19.609 -0.929 1.00 66.94 77 ASN A N 1
ATOM 546 C CA . ASN A 1 77 ? -0.218 19.672 -2.388 1.00 66.94 77 ASN A CA 1
ATOM 547 C C . ASN A 1 77 ? 1.241 19.487 -2.855 1.00 66.94 77 ASN A C 1
ATOM 549 O O . ASN A 1 77 ? 2.161 20.138 -2.348 1.00 66.94 77 ASN A O 1
ATOM 553 N N . GLN A 1 78 ? 1.450 18.632 -3.862 1.00 63.69 78 GLN A N 1
ATOM 554 C CA . GLN A 1 78 ? 2.735 18.453 -4.536 1.00 63.69 78 GLN A CA 1
ATOM 555 C C . GLN A 1 78 ? 2.892 19.595 -5.536 1.00 63.69 78 GLN A C 1
ATOM 557 O O . GLN A 1 78 ? 2.339 19.532 -6.632 1.00 63.69 78 GLN A O 1
ATOM 562 N N . GLY A 1 79 ? 3.606 20.654 -5.131 1.00 54.62 79 GLY A N 1
ATOM 563 C CA . GLY A 1 79 ? 3.818 21.883 -5.905 1.00 54.62 79 GLY A CA 1
ATOM 564 C C . GLY A 1 79 ? 3.590 21.731 -7.417 1.00 54.62 79 GLY A C 1
ATOM 565 O O . GLY A 1 79 ? 4.346 21.040 -8.092 1.00 54.62 79 GLY A O 1
ATOM 566 N N . SER A 1 80 ? 2.508 22.358 -7.883 1.00 52.44 80 SER A N 1
ATOM 567 C CA . SER A 1 80 ? 2.027 22.535 -9.262 1.00 52.44 80 SER A CA 1
ATOM 568 C C . SER A 1 80 ? 1.775 21.319 -10.173 1.00 52.44 80 SER A C 1
ATOM 570 O O . SER A 1 80 ? 1.160 21.545 -11.210 1.00 52.44 80 SER A O 1
ATOM 572 N N . VAL A 1 81 ? 2.181 20.075 -9.867 1.00 56.16 81 VAL A N 1
ATOM 573 C CA . VAL A 1 81 ? 2.115 18.985 -10.880 1.00 56.16 81 VAL A CA 1
ATOM 574 C C . VAL A 1 81 ? 1.120 17.857 -10.563 1.00 56.16 81 VAL A C 1
ATOM 576 O O . VAL A 1 81 ? 0.504 17.349 -11.500 1.00 56.16 81 VAL A O 1
ATOM 579 N N . ARG A 1 82 ? 0.898 17.460 -9.296 1.00 63.72 82 ARG A N 1
ATOM 580 C CA . ARG A 1 82 ? -0.061 16.383 -8.945 1.00 63.72 82 ARG A CA 1
ATOM 581 C C . ARG A 1 82 ? -0.690 16.557 -7.558 1.00 63.72 82 ARG A C 1
ATOM 583 O O . ARG A 1 82 ? -0.072 17.051 -6.623 1.00 63.72 82 ARG A O 1
ATOM 590 N N . ARG A 1 83 ? -1.943 16.121 -7.413 1.00 68.12 83 ARG A N 1
ATOM 591 C CA . ARG A 1 83 ? -2.622 16.052 -6.111 1.00 68.12 83 ARG A CA 1
ATOM 592 C C . ARG A 1 83 ? -2.043 14.881 -5.313 1.00 68.12 83 ARG A C 1
ATOM 594 O O . ARG A 1 83 ? -1.812 13.820 -5.891 1.00 68.12 83 ARG A O 1
ATOM 601 N N . GLY A 1 84 ? -1.818 15.068 -4.011 1.00 76.00 84 GLY A N 1
ATOM 602 C CA . GLY A 1 84 ? -1.502 13.954 -3.119 1.00 76.00 84 GLY A CA 1
ATOM 603 C C . GLY A 1 84 ? -2.613 12.903 -3.166 1.00 76.00 84 GLY A C 1
ATOM 604 O O . GLY A 1 84 ? -3.779 13.238 -3.382 1.00 76.00 84 GLY A O 1
ATOM 605 N N . ALA A 1 85 ? -2.250 11.637 -2.988 1.00 87.44 85 ALA A N 1
ATOM 606 C CA . ALA A 1 85 ? -3.199 10.538 -2.994 1.00 87.44 85 ALA A CA 1
ATOM 607 C C . ALA A 1 85 ? -2.805 9.522 -1.918 1.00 87.44 85 ALA A C 1
ATOM 609 O O . ALA A 1 85 ? -1.621 9.210 -1.749 1.00 87.44 85 ALA A O 1
ATOM 610 N N . ALA A 1 86 ? -3.798 9.004 -1.198 1.00 92.75 86 ALA A N 1
ATOM 611 C CA . ALA A 1 86 ? -3.589 7.974 -0.192 1.00 92.75 86 ALA A CA 1
ATOM 612 C C . ALA A 1 86 ? -4.690 6.919 -0.228 1.00 92.75 86 ALA A C 1
ATOM 614 O O . ALA A 1 86 ? -5.819 7.210 -0.620 1.00 92.75 86 ALA A O 1
ATOM 615 N N . SER A 1 87 ? -4.357 5.707 0.213 1.00 95.62 87 SER A N 1
ATOM 616 C CA . SER A 1 87 ? -5.314 4.623 0.434 1.00 95.62 87 SER A CA 1
ATOM 617 C C . SER A 1 87 ? -5.327 4.201 1.895 1.00 95.62 87 SER A C 1
ATOM 619 O O . SER A 1 87 ? -4.267 4.044 2.494 1.00 95.62 87 SER A O 1
ATOM 621 N N . VAL A 1 88 ? -6.510 3.976 2.458 1.00 97.50 88 VAL A N 1
ATOM 622 C CA . VAL A 1 88 ? -6.672 3.358 3.779 1.00 97.50 88 VAL A CA 1
ATOM 623 C C . VAL A 1 88 ? -6.923 1.861 3.622 1.00 97.50 88 VAL A C 1
ATOM 625 O O . VAL A 1 88 ? -7.731 1.438 2.796 1.00 97.50 88 VAL A O 1
ATOM 628 N N . ASN A 1 89 ? -6.208 1.054 4.397 1.00 98.38 89 ASN A N 1
ATOM 629 C CA . ASN A 1 89 ? -6.243 -0.401 4.381 1.00 98.38 89 ASN A CA 1
ATOM 630 C C . ASN A 1 89 ? -6.873 -0.894 5.683 1.00 98.38 89 ASN A C 1
ATOM 632 O O . ASN A 1 89 ? -6.357 -0.601 6.764 1.00 98.38 89 ASN A O 1
ATOM 636 N N . ILE A 1 90 ? -7.943 -1.682 5.583 1.00 98.19 90 ILE A N 1
ATOM 637 C CA . ILE A 1 90 ? -8.595 -2.280 6.751 1.00 98.19 90 ILE A CA 1
ATOM 638 C C . ILE A 1 90 ? -8.919 -3.752 6.507 1.00 98.19 90 ILE A C 1
ATOM 640 O O . ILE A 1 90 ? -9.320 -4.157 5.414 1.00 98.19 90 ILE A O 1
ATOM 644 N N . ASN A 1 91 ? -8.764 -4.572 7.538 1.00 98.19 91 ASN A N 1
ATOM 645 C CA . ASN A 1 91 ? -9.187 -5.960 7.522 1.00 98.19 91 ASN A CA 1
ATOM 646 C C . ASN A 1 91 ? -10.714 -6.043 7.408 1.00 98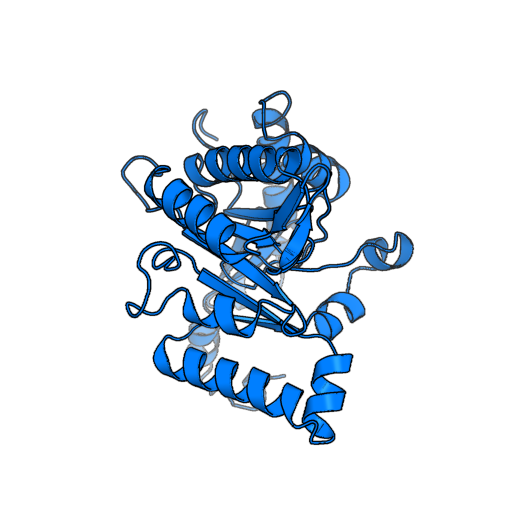.19 91 ASN A C 1
ATOM 648 O O . ASN A 1 91 ? -11.432 -5.402 8.170 1.00 98.19 91 ASN A O 1
ATOM 652 N N . ILE A 1 92 ? -11.215 -6.882 6.501 1.00 98.56 92 ILE A N 1
ATOM 653 C CA . ILE A 1 92 ? -12.657 -7.110 6.323 1.00 98.56 92 ILE A CA 1
ATOM 654 C C . ILE A 1 92 ? -13.352 -7.619 7.595 1.00 98.56 92 ILE A C 1
ATOM 656 O O . ILE A 1 92 ? -14.555 -7.438 7.775 1.00 98.56 92 ILE A O 1
ATOM 660 N N . GLU A 1 93 ? -12.599 -8.247 8.498 1.00 97.88 93 GLU A N 1
ATOM 661 C CA . GLU A 1 93 ? -13.093 -8.715 9.796 1.00 97.88 93 GLU A CA 1
ATOM 662 C C . GLU A 1 93 ? -13.089 -7.620 10.880 1.00 97.88 93 GLU A C 1
ATOM 664 O O . GLU A 1 93 ? -13.579 -7.869 11.979 1.00 97.88 93 GLU A O 1
ATOM 669 N N . HIS A 1 94 ? -12.583 -6.412 10.597 1.00 98.38 94 HIS A N 1
ATOM 670 C CA . HIS A 1 94 ? -12.611 -5.298 11.548 1.00 98.38 94 HIS A CA 1
ATOM 671 C C . HIS A 1 94 ? -14.066 -4.920 11.899 1.00 98.38 94 HIS A C 1
ATOM 673 O O . HIS A 1 94 ? -14.920 -4.939 11.002 1.00 98.38 94 HIS A O 1
ATOM 679 N N . PRO A 1 95 ? -14.395 -4.588 13.164 1.00 98.25 95 PRO A N 1
ATOM 680 C CA . PRO A 1 95 ? -15.773 -4.257 13.539 1.00 98.25 95 PRO A CA 1
ATOM 681 C C . PRO A 1 95 ? -16.332 -3.040 12.787 1.00 98.25 95 PRO A C 1
ATOM 683 O O . PRO A 1 95 ? -17.465 -3.091 12.323 1.00 98.25 95 PRO A O 1
ATOM 686 N N . ASP A 1 96 ? -15.504 -2.023 12.536 1.00 98.25 96 ASP A N 1
ATOM 687 C CA . ASP A 1 96 ? -15.912 -0.821 11.788 1.00 98.25 96 ASP A CA 1
ATOM 688 C C . ASP A 1 96 ? -15.973 -1.013 10.257 1.00 98.25 96 ASP A C 1
ATOM 690 O O . ASP A 1 96 ? -16.233 -0.055 9.531 1.00 98.25 96 ASP A O 1
ATOM 694 N N . PHE A 1 97 ? -15.724 -2.217 9.719 1.00 98.44 97 PHE A N 1
ATOM 695 C CA . PHE A 1 97 ? -15.637 -2.434 8.265 1.00 98.44 97 PHE A CA 1
ATOM 696 C C . PHE A 1 97 ? -16.890 -1.965 7.509 1.00 98.44 97 PHE A C 1
ATOM 698 O O . PHE A 1 97 ? -16.784 -1.357 6.443 1.00 98.44 97 PHE A O 1
ATOM 705 N N . GLU A 1 98 ? -18.081 -2.246 8.047 1.00 96.44 98 GLU A N 1
ATOM 706 C CA . GLU A 1 98 ? -19.337 -1.903 7.374 1.00 96.44 98 GLU A CA 1
ATOM 707 C C . GLU A 1 98 ? -19.577 -0.400 7.289 1.00 96.44 98 GLU A C 1
ATOM 709 O O . GLU A 1 98 ? -20.269 0.038 6.372 1.00 96.44 98 GLU A O 1
ATOM 714 N N . GLU A 1 99 ? -19.029 0.374 8.216 1.00 95.69 99 GLU A N 1
ATOM 715 C CA . GLU A 1 99 ? -19.125 1.826 8.182 1.00 95.69 99 GLU A CA 1
ATOM 716 C C . GLU A 1 99 ? -17.995 2.427 7.348 1.00 95.69 99 GLU A C 1
ATOM 718 O O . GLU A 1 99 ? -18.234 3.267 6.482 1.00 95.69 99 GLU A O 1
ATOM 723 N N . TRP A 1 100 ? -16.775 1.918 7.531 1.00 97.56 100 TRP A N 1
ATOM 724 C CA . TRP A 1 100 ? -15.614 2.313 6.747 1.00 97.56 100 TRP A CA 1
ATOM 725 C C . TRP A 1 100 ? -15.868 2.181 5.241 1.00 97.56 100 TRP A C 1
ATOM 727 O O . TRP A 1 100 ? -15.510 3.071 4.478 1.00 97.56 100 TRP A O 1
ATOM 737 N N . ILE A 1 101 ? -16.537 1.121 4.781 1.00 97.19 101 ILE A N 1
ATOM 738 C CA . ILE A 1 101 ? -16.781 0.923 3.343 1.00 97.19 101 ILE A CA 1
ATOM 739 C C . ILE A 1 101 ? -17.745 1.957 2.727 1.00 97.19 101 ILE A C 1
ATOM 741 O O . ILE A 1 101 ? -17.854 2.055 1.507 1.00 97.19 101 ILE A O 1
ATOM 745 N N . GLU A 1 102 ? -18.451 2.726 3.556 1.00 95.50 102 GLU A N 1
ATOM 746 C CA . GLU A 1 102 ? -19.399 3.759 3.130 1.00 95.50 102 GLU A CA 1
ATOM 747 C C . GLU A 1 102 ? -18.780 5.161 3.095 1.00 95.50 102 GLU A C 1
ATOM 749 O O . GLU A 1 102 ? -19.399 6.070 2.553 1.00 95.50 102 GLU A O 1
ATOM 754 N N . ILE A 1 103 ? -17.562 5.369 3.616 1.00 95.56 103 ILE A N 1
ATOM 755 C CA . ILE A 1 103 ? -16.990 6.721 3.802 1.00 95.56 103 ILE A CA 1
ATOM 756 C C . ILE A 1 103 ? -16.846 7.513 2.496 1.00 95.56 103 ILE A C 1
ATOM 758 O O . ILE A 1 103 ? -16.734 8.732 2.519 1.00 95.56 103 ILE A O 1
ATOM 762 N N . ARG A 1 104 ? -16.833 6.844 1.343 1.00 94.25 104 ARG A N 1
ATOM 763 C CA . ARG A 1 104 ? -16.739 7.494 0.031 1.00 94.25 104 ARG A CA 1
ATOM 764 C C . ARG A 1 104 ? -18.083 7.814 -0.608 1.00 94.25 104 ARG A C 1
ATOM 766 O O . ARG A 1 104 ? -18.116 8.391 -1.693 1.00 94.25 104 ARG A O 1
ATOM 773 N N . GLU A 1 105 ? -19.182 7.430 0.024 1.00 90.38 105 GLU A N 1
ATOM 774 C CA . GLU A 1 105 ? -20.506 7.771 -0.467 1.00 90.38 105 GLU A CA 1
ATOM 775 C C . GLU A 1 105 ? -20.814 9.238 -0.157 1.00 90.38 105 GLU A C 1
ATOM 777 O O . GLU A 1 105 ? -20.696 9.662 0.994 1.00 90.38 105 GLU A O 1
ATOM 782 N N . PRO A 1 106 ? -21.291 10.026 -1.134 1.00 86.81 106 PRO A N 1
ATOM 783 C CA . PRO A 1 106 ? -21.714 11.406 -0.909 1.00 86.81 106 PRO A CA 1
ATOM 784 C C . PRO A 1 106 ? -23.112 11.454 -0.262 1.00 86.81 106 PRO A C 1
ATOM 786 O O . PRO A 1 106 ? -24.007 12.161 -0.726 1.00 86.81 106 PRO A O 1
ATOM 789 N N . LYS A 1 107 ? -23.347 10.629 0.764 1.00 86.25 107 LYS A N 1
ATOM 790 C CA . LYS A 1 107 ? -24.621 10.487 1.485 1.00 86.25 107 LYS A CA 1
ATOM 791 C C . LYS A 1 107 ? -24.370 10.302 2.981 1.00 86.25 107 LYS A C 1
ATOM 793 O O . LYS A 1 107 ? -23.349 9.749 3.374 1.00 86.25 107 LYS A O 1
ATOM 798 N N . GLY A 1 108 ? -25.308 10.747 3.814 1.00 86.06 108 GLY A N 1
ATOM 799 C CA . GLY A 1 108 ? -25.187 10.663 5.273 1.00 86.06 108 GLY A CA 1
ATOM 800 C C . GLY A 1 108 ? -24.434 11.844 5.892 1.00 86.06 108 GLY A C 1
ATOM 801 O O . GLY A 1 108 ? -24.433 12.942 5.337 1.00 86.06 108 GLY A O 1
ATOM 802 N N . ASP A 1 109 ? -23.837 11.619 7.062 1.00 88.81 109 ASP A N 1
ATOM 803 C CA . ASP A 1 109 ? -23.109 12.642 7.817 1.00 88.81 109 ASP A CA 1
ATOM 804 C C . ASP A 1 109 ? -21.806 13.036 7.108 1.00 88.81 109 ASP A C 1
ATOM 806 O O . ASP A 1 109 ? -20.887 12.230 6.956 1.00 88.81 109 ASP A O 1
ATOM 810 N N . VAL A 1 110 ? -21.709 14.306 6.715 1.00 89.12 110 VAL A N 1
ATOM 811 C CA . VAL A 1 110 ? -20.539 14.892 6.041 1.00 89.12 110 VAL A CA 1
ATOM 812 C C . VAL A 1 110 ? -19.249 14.772 6.858 1.00 89.12 110 VAL A C 1
ATOM 814 O O . VAL A 1 110 ? -18.154 14.726 6.288 1.00 89.12 110 VAL A O 1
ATOM 817 N N . ASN A 1 111 ? -19.356 14.678 8.187 1.00 88.88 111 ASN A N 1
ATOM 818 C CA . ASN A 1 111 ? -18.207 14.509 9.078 1.00 88.88 111 ASN A CA 1
ATOM 819 C C . ASN A 1 111 ? -17.641 13.084 9.045 1.00 88.88 111 ASN A C 1
ATOM 821 O O . ASN A 1 111 ? -16.509 12.864 9.472 1.00 88.88 111 ASN A O 1
ATOM 825 N N . ARG A 1 112 ? -18.399 12.128 8.498 1.00 92.62 112 ARG A N 1
ATOM 826 C CA . ARG A 1 112 ? -18.011 10.717 8.350 1.00 92.62 112 ARG A CA 1
ATOM 827 C C . ARG A 1 112 ? -17.677 10.342 6.901 1.00 92.62 112 ARG A C 1
ATOM 829 O O . ARG A 1 112 ? -17.435 9.176 6.606 1.00 92.62 112 ARG A O 1
ATOM 836 N N . GLN A 1 113 ? -17.630 11.331 6.005 1.00 94.44 113 GLN A N 1
ATOM 837 C CA . GLN A 1 113 ? -17.294 11.156 4.591 1.00 94.44 113 GLN A CA 1
ATOM 838 C C . GLN A 1 113 ? -15.842 11.540 4.286 1.00 94.44 113 GLN A C 1
ATOM 840 O O . GLN A 1 113 ? -15.416 12.654 4.588 1.00 94.44 113 GLN A O 1
ATOM 845 N N . SER A 1 114 ? -15.125 10.676 3.574 1.00 95.38 114 SER A N 1
ATOM 846 C CA . SER A 1 114 ? -13.746 10.853 3.106 1.00 95.38 114 SER A CA 1
ATOM 847 C C . SER A 1 114 ? -13.651 10.573 1.603 1.00 95.38 114 SER A C 1
ATOM 849 O O . SER A 1 114 ? -13.221 9.502 1.179 1.00 95.38 114 SER A O 1
ATOM 851 N N . LEU A 1 115 ? -14.094 11.532 0.784 1.00 92.88 115 LEU A N 1
ATOM 852 C CA . LEU A 1 115 ? -14.243 11.371 -0.671 1.00 92.88 115 LEU A CA 1
ATOM 853 C C . LEU A 1 115 ? -12.913 11.373 -1.449 1.00 92.88 115 LEU A C 1
ATOM 855 O O . LEU A 1 115 ? -12.904 11.042 -2.634 1.00 92.88 115 LEU A O 1
ATOM 859 N N . ASN A 1 116 ? -11.804 11.770 -0.821 1.00 91.75 116 ASN A N 1
ATOM 860 C CA . ASN A 1 116 ? -10.491 11.932 -1.454 1.00 91.75 116 ASN A CA 1
ATOM 861 C C . ASN A 1 116 ? -9.512 10.810 -1.084 1.00 91.75 116 ASN A C 1
ATOM 863 O O . ASN A 1 116 ? -8.372 10.817 -1.549 1.00 91.75 116 ASN A O 1
ATOM 867 N N . LEU A 1 117 ? -9.944 9.856 -0.257 1.00 93.75 117 LEU A N 1
ATOM 868 C CA . LEU A 1 117 ? -9.175 8.664 0.074 1.00 93.75 117 LEU A CA 1
ATOM 869 C C . LEU A 1 117 ? -9.534 7.496 -0.832 1.00 93.75 117 LEU A C 1
ATOM 871 O O . LEU A 1 117 ? -10.696 7.259 -1.148 1.00 93.75 117 LEU A O 1
ATOM 875 N N . HIS A 1 118 ? -8.529 6.699 -1.164 1.00 95.69 118 HIS A N 1
ATOM 876 C CA . HIS A 1 118 ? -8.681 5.365 -1.727 1.00 95.69 118 HIS A CA 1
ATOM 877 C C . HIS A 1 118 ? -8.894 4.327 -0.625 1.00 95.69 118 HIS A C 1
ATOM 879 O O . HIS A 1 118 ? -8.561 4.557 0.539 1.00 95.69 118 HIS A O 1
ATOM 885 N N . GLN A 1 119 ? -9.466 3.179 -0.974 1.00 97.38 119 GLN A N 1
ATOM 886 C CA . GLN A 1 119 ? -9.815 2.147 0.004 1.00 97.38 119 GLN A CA 1
ATOM 887 C C . GLN A 1 119 ? -9.279 0.785 -0.420 1.00 97.38 119 GLN A C 1
ATOM 889 O O . GLN A 1 119 ? -9.445 0.383 -1.567 1.00 97.38 119 GLN A O 1
ATOM 894 N N . CYS A 1 120 ? -8.690 0.045 0.517 1.00 98.06 120 CYS A N 1
ATOM 895 C CA . CYS A 1 120 ? -8.228 -1.323 0.319 1.00 98.06 120 CYS A CA 1
ATOM 896 C C . CYS A 1 120 ? -8.766 -2.235 1.426 1.00 98.06 120 CYS A C 1
ATOM 898 O O . CYS A 1 120 ? -8.508 -2.030 2.613 1.00 98.06 120 CYS A O 1
ATOM 900 N N . ALA A 1 121 ? -9.517 -3.262 1.038 1.00 98.44 121 ALA A N 1
ATOM 901 C CA . ALA A 1 121 ? -9.985 -4.290 1.951 1.00 98.44 121 ALA A CA 1
ATOM 902 C C . ALA A 1 121 ? -8.956 -5.424 2.035 1.00 98.44 121 ALA A C 1
ATOM 904 O O . ALA A 1 121 ? -8.622 -6.066 1.035 1.00 98.44 121 ALA A O 1
ATOM 905 N N . VAL A 1 122 ? -8.478 -5.705 3.242 1.00 98.50 122 VAL A N 1
ATOM 906 C CA . VAL A 1 122 ? -7.525 -6.779 3.514 1.00 98.50 122 VAL A CA 1
ATOM 907 C C . VAL A 1 122 ? -8.289 -8.041 3.903 1.00 98.50 122 VAL A C 1
ATOM 909 O O . VAL A 1 122 ? -9.034 -8.063 4.882 1.00 98.50 122 VAL A O 1
ATOM 912 N N . VAL A 1 123 ? -8.089 -9.118 3.148 1.00 98.50 123 VAL A N 1
ATOM 913 C CA . VAL A 1 123 ? -8.874 -10.353 3.246 1.00 98.50 123 VAL A CA 1
ATOM 914 C C . VAL A 1 123 ? -7.962 -11.531 3.570 1.00 98.50 123 VAL A C 1
ATOM 916 O O . VAL A 1 123 ? -6.989 -11.808 2.868 1.00 98.50 123 VAL A O 1
ATOM 919 N N . GLY A 1 124 ? -8.253 -12.222 4.674 1.00 97.81 124 GLY A N 1
ATOM 920 C CA . GLY A 1 124 ? -7.512 -13.406 5.110 1.00 97.81 124 GLY A CA 1
ATOM 921 C C . GLY A 1 124 ? -8.177 -14.722 4.709 1.00 97.81 124 GLY A C 1
ATOM 922 O O . GLY A 1 124 ? -9.388 -14.789 4.522 1.00 97.81 124 GLY A O 1
ATOM 923 N N . ASP A 1 125 ? -7.394 -15.802 4.693 1.00 97.75 125 ASP A N 1
ATOM 924 C CA . ASP A 1 125 ? -7.888 -17.150 4.371 1.00 97.75 125 ASP A CA 1
ATOM 925 C C . ASP A 1 125 ? -9.020 -17.617 5.294 1.00 97.75 125 ASP A C 1
ATOM 927 O O . ASP A 1 125 ? -9.913 -18.341 4.865 1.00 97.75 125 ASP A O 1
ATOM 931 N N . LYS A 1 126 ? -8.994 -17.220 6.576 1.00 97.56 126 LYS A N 1
ATOM 932 C CA . LYS A 1 126 ? -10.053 -17.567 7.536 1.00 97.56 126 LYS A CA 1
ATOM 933 C C . LYS A 1 126 ? -11.403 -16.990 7.100 1.00 97.56 126 LYS A C 1
ATOM 935 O O . LYS A 1 126 ? -12.397 -17.709 7.138 1.00 97.56 126 LYS A O 1
ATOM 940 N N . PHE A 1 127 ? -11.421 -15.732 6.663 1.00 98.38 127 PHE A N 1
ATOM 941 C CA . PHE A 1 127 ? -12.617 -15.090 6.128 1.00 98.38 127 PHE A CA 1
ATOM 942 C C . PHE A 1 127 ? -13.098 -15.796 4.855 1.00 98.38 127 PHE A C 1
ATOM 944 O O . PHE A 1 127 ? -14.274 -16.132 4.760 1.00 98.38 127 PHE A O 1
ATOM 951 N N . MET A 1 128 ? -12.187 -16.094 3.920 1.00 98.19 128 MET A N 1
ATOM 952 C CA . MET A 1 128 ? -12.542 -16.781 2.671 1.00 98.19 128 MET A CA 1
ATOM 953 C C . MET A 1 128 ? -13.146 -18.167 2.918 1.00 98.19 128 MET A C 1
ATOM 955 O O . MET A 1 128 ? -14.178 -18.490 2.340 1.00 98.19 128 MET A O 1
ATOM 959 N N . ARG A 1 129 ? -12.595 -18.948 3.856 1.00 98.25 129 ARG A N 1
ATOM 960 C CA . ARG A 1 129 ? -13.181 -20.244 4.238 1.00 98.25 129 ARG A CA 1
ATOM 961 C C . ARG A 1 129 ? -14.589 -20.107 4.823 1.00 98.25 129 ARG A C 1
ATOM 963 O O . ARG A 1 129 ? -15.463 -20.894 4.482 1.00 98.25 129 ARG A O 1
ATOM 970 N N . ARG A 1 130 ? -14.830 -19.105 5.680 1.00 98.44 130 ARG A N 1
ATOM 971 C CA . ARG A 1 130 ? -16.178 -18.821 6.215 1.00 98.44 130 ARG A CA 1
ATOM 972 C C . ARG A 1 130 ? -17.155 -18.454 5.097 1.00 98.44 130 ARG A C 1
ATOM 974 O O . ARG A 1 130 ? -18.276 -18.955 5.072 1.00 98.44 130 ARG A O 1
ATOM 981 N N . LEU A 1 131 ? -16.714 -17.615 4.160 1.00 98.19 131 LEU A N 1
ATOM 982 C CA . LEU A 1 131 ? -17.500 -17.208 2.996 1.00 98.19 131 LEU A CA 1
ATOM 983 C C . LEU A 1 131 ? -17.921 -18.418 2.143 1.00 98.19 131 LEU A C 1
ATOM 985 O O . LEU A 1 131 ? -19.103 -18.550 1.810 1.00 98.19 131 LEU A O 1
ATOM 989 N N . GLU A 1 132 ? -16.976 -19.311 1.836 1.00 97.88 132 GLU A N 1
ATOM 990 C CA . GLU A 1 132 ? -17.212 -20.554 1.085 1.00 97.88 132 GLU A CA 1
ATOM 991 C C . GLU A 1 13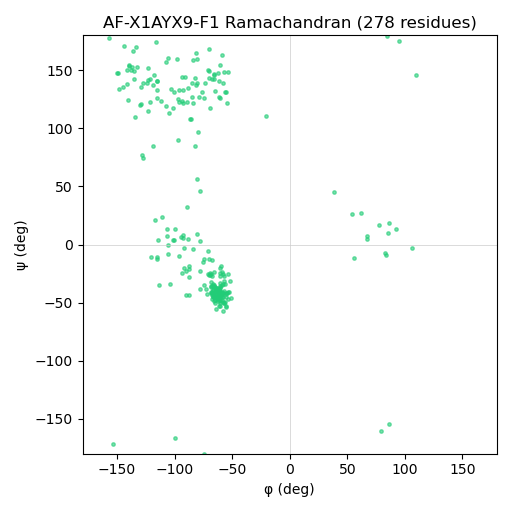2 ? -18.191 -21.490 1.807 1.00 97.88 132 GLU A C 1
ATOM 993 O O . GLU A 1 132 ? -19.100 -22.035 1.184 1.00 97.88 132 GLU A O 1
ATOM 998 N N . GLN A 1 133 ? -18.069 -21.608 3.132 1.00 98.38 133 GLN A N 1
ATOM 999 C CA . GLN A 1 133 ? -18.955 -22.418 3.981 1.00 98.38 133 GLN A CA 1
ATOM 1000 C C . GLN A 1 133 ? -20.368 -21.838 4.144 1.00 98.38 133 GLN A C 1
ATOM 1002 O O . GLN A 1 133 ? -21.233 -22.478 4.738 1.00 98.38 133 GLN A O 1
ATOM 1007 N N . GLY A 1 134 ? -20.627 -20.643 3.615 1.00 97.69 134 GLY A N 1
ATOM 1008 C CA . GLY A 1 134 ? -21.949 -20.033 3.664 1.00 97.69 134 GLY A CA 1
ATOM 1009 C C . GLY A 1 134 ? -22.250 -19.231 4.926 1.00 97.69 134 GLY A C 1
ATOM 1010 O O . GLY A 1 134 ? -23.419 -18.953 5.182 1.00 97.69 134 GLY A O 1
ATOM 1011 N N . ASP A 1 135 ? -21.227 -18.823 5.681 1.00 98.56 135 ASP A N 1
ATOM 1012 C CA . ASP A 1 135 ? -21.379 -17.919 6.825 1.00 98.56 135 ASP A CA 1
ATOM 1013 C C . ASP A 1 135 ? -22.104 -16.628 6.400 1.00 98.56 135 ASP A C 1
ATOM 1015 O O . ASP A 1 135 ? -21.668 -15.915 5.488 1.00 98.56 135 ASP A O 1
ATOM 1019 N N . ALA A 1 136 ? -23.242 -16.349 7.042 1.00 98.25 136 ALA A N 1
ATOM 1020 C CA . ALA A 1 136 ? -24.135 -15.260 6.654 1.00 98.25 136 ALA A CA 1
ATOM 1021 C C . ALA A 1 136 ? -23.478 -13.878 6.796 1.00 98.25 136 ALA A C 1
ATOM 1023 O O . ALA A 1 136 ? -23.651 -13.023 5.928 1.00 98.25 136 ALA A O 1
ATOM 1024 N N . GLU A 1 137 ? -22.683 -13.677 7.848 1.00 97.75 137 GLU A N 1
ATOM 1025 C CA . GLU A 1 137 ? -21.991 -12.413 8.106 1.00 97.75 137 GLU A CA 1
ATOM 1026 C C . GLU A 1 137 ? -20.848 -12.200 7.105 1.00 97.75 137 GLU A C 1
ATOM 1028 O O . GLU A 1 137 ? -20.710 -11.121 6.525 1.00 97.75 137 GLU A O 1
ATOM 1033 N N . ALA A 1 138 ? -20.067 -13.244 6.816 1.00 98.44 138 ALA A N 1
ATOM 1034 C CA . ALA A 1 138 ? -19.026 -13.189 5.793 1.00 98.44 138 ALA A CA 1
ATOM 1035 C C . ALA A 1 138 ? -19.620 -12.891 4.408 1.00 98.44 138 ALA A C 1
ATOM 1037 O O . ALA A 1 138 ? -19.105 -12.030 3.690 1.00 98.44 138 ALA A O 1
ATOM 1038 N N . ARG A 1 139 ? -20.740 -13.535 4.047 1.00 98.38 139 ARG A N 1
ATOM 1039 C CA . ARG A 1 139 ? -21.467 -13.259 2.795 1.00 98.38 139 ARG A CA 1
ATOM 1040 C C . ARG A 1 139 ? -22.006 -11.836 2.735 1.00 98.38 139 ARG A C 1
ATOM 1042 O O . ARG A 1 139 ? -21.895 -11.210 1.684 1.00 98.38 139 ARG A O 1
ATOM 1049 N N . LYS A 1 140 ? -22.548 -11.314 3.838 1.00 98.31 140 LYS A N 1
ATOM 1050 C CA . LYS A 1 140 ? -23.028 -9.929 3.928 1.00 98.31 140 LYS A CA 1
ATOM 1051 C C . LYS A 1 140 ? -21.889 -8.936 3.681 1.00 98.31 140 LYS A C 1
ATOM 1053 O O . LYS A 1 140 ? -21.996 -8.107 2.776 1.00 98.31 140 LYS A O 1
ATOM 1058 N N . ARG A 1 141 ? -20.772 -9.064 4.409 1.00 98.50 141 ARG A N 1
ATOM 1059 C CA . ARG A 1 141 ? -19.594 -8.187 4.250 1.00 98.50 141 ARG A CA 1
ATOM 1060 C C . ARG A 1 141 ? -18.987 -8.276 2.853 1.00 98.50 141 ARG A C 1
ATOM 1062 O O . ARG A 1 141 ? -18.699 -7.249 2.242 1.00 98.50 141 ARG A O 1
ATOM 1069 N N . TRP A 1 142 ? -18.832 -9.491 2.324 1.00 98.56 142 TRP A N 1
ATOM 1070 C CA . TRP A 1 142 ? -18.303 -9.706 0.977 1.00 98.56 142 TRP A CA 1
ATOM 1071 C C . TRP A 1 142 ? -19.234 -9.152 -0.105 1.00 98.56 142 TRP A C 1
ATOM 1073 O O . TRP A 1 142 ? -18.784 -8.462 -1.016 1.00 98.56 142 TRP A O 1
ATOM 1083 N N . GLY A 1 143 ? -20.541 -9.389 0.019 1.00 98.25 143 GLY A N 1
ATOM 1084 C CA . GLY A 1 143 ? -21.549 -8.845 -0.888 1.00 98.25 143 GLY A CA 1
ATOM 1085 C C . GLY A 1 143 ? -21.532 -7.319 -0.910 1.00 98.25 143 GLY A C 1
ATOM 1086 O O . GLY A 1 143 ? -21.530 -6.727 -1.988 1.00 98.25 143 GLY A O 1
ATOM 1087 N N . LYS A 1 144 ? -21.426 -6.684 0.264 1.00 97.69 144 LYS A N 1
ATOM 1088 C CA . LYS A 1 144 ? -21.286 -5.229 0.388 1.00 97.69 144 LYS A CA 1
ATOM 1089 C C . LYS A 1 144 ? -20.022 -4.720 -0.311 1.00 97.69 144 LYS A C 1
ATOM 1091 O O . LYS A 1 144 ? -20.100 -3.780 -1.097 1.00 97.69 144 LYS A O 1
ATOM 1096 N N . LEU A 1 145 ? -18.886 -5.393 -0.108 1.00 98.25 145 LEU A N 1
ATOM 1097 C CA . LEU A 1 145 ? -17.630 -5.082 -0.798 1.00 98.25 145 LEU A CA 1
ATOM 1098 C C . LEU A 1 145 ? -17.771 -5.142 -2.317 1.00 98.25 145 LEU A C 1
ATOM 1100 O O . LEU A 1 145 ? -17.400 -4.189 -3.003 1.00 98.25 145 LEU A O 1
ATOM 1104 N N . LEU A 1 146 ? -18.333 -6.227 -2.847 1.00 98.19 146 LEU A N 1
ATOM 1105 C CA . LEU A 1 146 ? -18.522 -6.389 -4.288 1.00 98.19 146 LEU A CA 1
ATOM 1106 C C . LEU A 1 146 ? -19.485 -5.348 -4.870 1.00 98.19 146 LEU A C 1
ATOM 1108 O O . LEU A 1 146 ? -19.236 -4.837 -5.960 1.00 98.19 146 LEU A O 1
ATOM 1112 N N . GLN A 1 147 ? -20.563 -5.013 -4.156 1.00 97.00 147 GLN A N 1
ATOM 1113 C CA . GLN A 1 147 ? -21.506 -3.974 -4.577 1.00 97.00 147 GLN A CA 1
ATOM 1114 C C . GLN A 1 147 ? -20.826 -2.606 -4.675 1.00 97.00 147 GLN A C 1
ATOM 1116 O O . GLN A 1 147 ? -20.979 -1.932 -5.694 1.00 97.00 147 GLN A O 1
ATOM 1121 N N . LYS A 1 148 ? -20.035 -2.226 -3.663 1.00 95.88 148 LYS A N 1
ATOM 1122 C CA . LYS A 1 148 ? -19.264 -0.974 -3.682 1.00 95.88 148 LYS A CA 1
ATOM 1123 C C . LYS A 1 148 ? -18.247 -0.956 -4.811 1.00 95.88 148 LYS A C 1
ATOM 1125 O O . LYS A 1 148 ? -18.278 -0.045 -5.634 1.00 95.88 148 LYS A O 1
ATOM 1130 N N . ARG A 1 149 ? -17.467 -2.028 -4.953 1.00 95.94 149 ARG A N 1
ATOM 1131 C CA . ARG A 1 149 ? -16.472 -2.153 -6.023 1.00 95.94 149 ARG A CA 1
ATOM 1132 C C . ARG A 1 149 ? -17.095 -2.102 -7.414 1.00 95.94 149 ARG A C 1
ATOM 1134 O O . ARG A 1 149 ? -16.519 -1.499 -8.312 1.00 95.94 149 ARG A O 1
ATOM 1141 N N . LYS A 1 150 ? -18.284 -2.682 -7.599 1.00 96.06 150 LYS A N 1
ATOM 1142 C CA . LYS A 1 150 ? -19.043 -2.563 -8.851 1.00 96.06 150 LYS A CA 1
ATOM 1143 C C . LYS A 1 150 ? -19.470 -1.119 -9.129 1.00 96.06 150 LYS A C 1
ATOM 1145 O O . LYS A 1 150 ? -19.472 -0.714 -10.286 1.00 96.06 150 LYS A O 1
ATOM 1150 N N . ALA A 1 151 ? -19.863 -0.371 -8.100 1.00 93.38 151 ALA A N 1
ATOM 1151 C CA . ALA A 1 151 ? -20.361 0.994 -8.248 1.00 93.38 151 ALA A CA 1
ATOM 1152 C C . ALA A 1 151 ? -19.244 2.027 -8.469 1.00 93.38 151 ALA A C 1
ATOM 1154 O O . ALA A 1 151 ? -19.436 2.960 -9.245 1.00 93.38 151 ALA A O 1
ATOM 1155 N N . THR A 1 152 ? -18.097 1.875 -7.803 1.00 91.56 152 THR A N 1
ATOM 1156 C CA . THR A 1 152 ? -17.055 2.920 -7.747 1.00 91.56 152 THR A CA 1
ATOM 1157 C C . THR A 1 152 ? -15.697 2.480 -8.297 1.00 91.56 152 THR A C 1
ATOM 1159 O O . THR A 1 152 ? -14.812 3.313 -8.461 1.00 91.56 152 THR A O 1
ATOM 1162 N N . GLY A 1 153 ? -15.506 1.185 -8.567 1.00 92.19 153 GLY A N 1
ATOM 1163 C CA . GLY A 1 153 ? -14.193 0.587 -8.833 1.00 92.19 153 GLY A CA 1
ATOM 1164 C C . GLY A 1 153 ? -13.407 0.223 -7.566 1.00 92.19 153 GLY A C 1
ATOM 1165 O O . GLY A 1 153 ? -12.389 -0.462 -7.657 1.00 92.19 153 GLY A O 1
ATOM 1166 N N . GLU A 1 154 ? -13.893 0.613 -6.384 1.00 91.94 154 GLU A N 1
ATOM 1167 C CA . GLU A 1 154 ? -13.213 0.479 -5.091 1.00 91.94 154 GLU A CA 1
ATOM 1168 C C . GLU A 1 154 ? -14.141 -0.113 -4.011 1.00 91.94 154 GLU A C 1
ATOM 1170 O O . GLU A 1 154 ? -15.360 0.039 -4.087 1.00 91.94 154 GLU A O 1
ATOM 1175 N N . PRO A 1 155 ? -13.615 -0.808 -2.988 1.00 96.38 155 PRO A N 1
ATOM 1176 C CA . PRO A 1 155 ? -12.207 -0.883 -2.599 1.00 96.38 155 PRO A CA 1
ATOM 1177 C C . PRO A 1 155 ? -11.357 -1.863 -3.428 1.00 96.38 155 PRO A C 1
ATOM 1179 O O . PRO A 1 155 ? -11.846 -2.830 -4.031 1.00 96.38 155 PRO A O 1
ATOM 1182 N N . TYR A 1 156 ? -10.041 -1.644 -3.395 1.00 96.12 156 TYR A N 1
ATOM 1183 C CA . TYR A 1 156 ? -9.036 -2.651 -3.736 1.00 96.12 156 TYR A CA 1
ATOM 1184 C C . TYR A 1 156 ? -9.178 -3.869 -2.813 1.00 96.12 156 TYR A C 1
ATOM 1186 O O . TYR A 1 156 ? -9.810 -3.796 -1.757 1.00 96.12 156 TYR A O 1
ATOM 1194 N N . VAL A 1 157 ? -8.589 -5.000 -3.201 1.00 97.94 157 VAL A N 1
ATOM 1195 C CA . VAL A 1 157 ? -8.608 -6.216 -2.378 1.00 97.94 157 VAL A CA 1
ATOM 1196 C C . VAL A 1 157 ? -7.193 -6.748 -2.251 1.00 97.94 157 VAL A C 1
ATOM 1198 O O . VAL A 1 157 ? -6.578 -7.109 -3.251 1.00 97.94 157 VAL A O 1
ATOM 1201 N N . LEU A 1 158 ? -6.705 -6.832 -1.015 1.00 98.12 158 LEU A N 1
ATOM 1202 C CA . LEU A 1 158 ? -5.436 -7.463 -0.679 1.00 98.12 158 LEU A CA 1
ATOM 1203 C C . LEU A 1 158 ? -5.696 -8.819 -0.023 1.00 98.12 158 LEU A C 1
ATOM 1205 O O . LEU A 1 158 ? -6.166 -8.897 1.114 1.00 98.12 158 LEU A O 1
ATOM 1209 N N . PHE A 1 159 ? -5.322 -9.904 -0.696 1.00 98.31 159 PHE A N 1
ATOM 1210 C CA . PHE A 1 159 ? -5.379 -11.246 -0.116 1.00 98.31 159 PHE A CA 1
ATOM 1211 C C . PHE A 1 159 ? -4.144 -11.521 0.750 1.00 98.31 159 PHE A C 1
ATOM 1213 O O . PHE A 1 159 ? -3.181 -12.149 0.303 1.00 98.31 159 PHE A O 1
ATOM 1220 N N . LYS A 1 160 ? -4.178 -11.096 2.022 1.00 96.88 160 LYS A N 1
ATOM 1221 C CA . LYS A 1 160 ? -3.022 -11.209 2.936 1.00 96.88 160 LYS A CA 1
ATOM 1222 C C . LYS A 1 160 ? -2.515 -12.641 3.110 1.00 96.88 160 LYS A C 1
ATOM 1224 O O . LYS A 1 160 ? -1.339 -12.830 3.408 1.00 96.88 160 LYS A O 1
ATOM 1229 N N . GLY A 1 161 ? -3.374 -13.649 2.946 1.00 96.69 161 GLY A N 1
ATOM 1230 C CA . GLY A 1 161 ? -2.966 -15.053 3.006 1.00 96.69 161 GLY A CA 1
ATOM 1231 C C . GLY A 1 161 ? -2.023 -15.433 1.865 1.00 96.69 161 GLY A C 1
ATOM 1232 O O . GLY A 1 161 ? -0.948 -15.975 2.119 1.00 96.69 161 GLY A O 1
ATOM 1233 N N . ASN A 1 162 ? -2.376 -15.074 0.628 1.00 97.38 162 ASN A N 1
ATOM 1234 C CA . ASN A 1 162 ? -1.538 -15.306 -0.551 1.00 97.38 162 ASN A CA 1
ATOM 1235 C C . ASN A 1 162 ? -0.215 -14.545 -0.442 1.00 97.38 162 ASN A C 1
ATOM 1237 O O . ASN A 1 162 ? 0.844 -15.136 -0.646 1.00 97.38 162 ASN A O 1
ATOM 1241 N N . THR A 1 163 ? -0.265 -13.274 -0.041 1.00 97.12 163 THR A N 1
ATOM 1242 C CA . THR A 1 163 ? 0.930 -12.447 0.168 1.00 97.12 163 THR A CA 1
ATOM 1243 C C . THR A 1 163 ? 1.874 -13.081 1.191 1.00 97.12 163 THR A C 1
ATOM 1245 O O . THR A 1 163 ? 3.011 -13.414 0.873 1.00 97.12 163 THR A O 1
ATOM 1248 N N . ASN A 1 164 ? 1.394 -13.353 2.408 1.00 97.44 164 ASN A N 1
ATOM 1249 C CA . ASN A 1 164 ? 2.259 -13.823 3.490 1.00 97.44 164 ASN A CA 1
ATOM 1250 C C . ASN A 1 164 ? 2.792 -15.252 3.286 1.00 97.44 164 ASN A C 1
ATOM 1252 O O . ASN A 1 164 ? 3.862 -15.578 3.805 1.00 97.44 164 ASN A O 1
ATOM 1256 N N . LYS A 1 165 ? 2.086 -16.113 2.537 1.00 96.44 165 LYS A N 1
ATOM 1257 C CA . LYS A 1 165 ? 2.597 -17.441 2.141 1.00 96.44 165 LYS A CA 1
ATOM 1258 C C . LYS A 1 165 ? 3.761 -17.336 1.157 1.00 96.44 165 LYS A C 1
ATOM 1260 O O . LYS A 1 165 ? 4.705 -18.124 1.245 1.00 96.44 165 LYS A O 1
ATOM 1265 N N . ASN A 1 166 ? 3.716 -16.346 0.269 1.00 96.69 166 ASN A N 1
ATOM 1266 C CA . ASN A 1 166 ? 4.730 -16.100 -0.756 1.00 96.69 166 ASN A CA 1
ATOM 1267 C C . ASN A 1 166 ? 5.798 -15.081 -0.330 1.00 96.69 166 ASN A C 1
ATOM 1269 O O . ASN A 1 166 ? 6.664 -14.746 -1.130 1.00 96.69 166 ASN A O 1
ATOM 1273 N N . ASN A 1 167 ? 5.785 -14.631 0.931 1.00 96.00 167 ASN A N 1
ATOM 1274 C CA . ASN A 1 167 ? 6.808 -13.729 1.458 1.00 96.00 167 ASN A CA 1
ATOM 1275 C C . ASN A 1 167 ? 8.231 -14.279 1.239 1.00 96.00 167 ASN A C 1
ATOM 1277 O O . ASN A 1 167 ? 8.441 -15.501 1.319 1.00 96.00 167 ASN A O 1
ATOM 1281 N N . PRO A 1 168 ? 9.219 -13.383 1.051 1.00 95.12 168 PRO A N 1
ATOM 1282 C CA . PRO A 1 168 ? 10.614 -13.773 0.908 1.00 95.12 168 PRO A CA 1
ATOM 1283 C C . PRO A 1 168 ? 11.112 -14.509 2.156 1.00 95.12 168 PRO A C 1
ATOM 1285 O O . PRO A 1 168 ? 10.615 -14.309 3.270 1.00 95.12 168 PRO A O 1
ATOM 1288 N N . THR A 1 169 ? 12.131 -15.352 1.981 1.00 95.50 169 THR A N 1
ATOM 1289 C CA . THR A 1 169 ? 12.701 -16.179 3.057 1.00 95.50 169 THR A CA 1
ATOM 1290 C C . THR A 1 169 ? 13.094 -15.352 4.280 1.00 95.50 169 THR A C 1
ATOM 1292 O O . THR A 1 169 ? 12.769 -15.740 5.400 1.00 95.50 169 THR A O 1
ATOM 1295 N N . ALA A 1 170 ? 13.689 -14.173 4.073 1.00 93.75 170 ALA A N 1
ATOM 1296 C CA . ALA A 1 170 ? 14.058 -13.259 5.151 1.00 93.75 170 ALA A CA 1
ATOM 1297 C C . ALA A 1 170 ? 12.851 -12.844 6.012 1.00 93.75 170 ALA A C 1
ATOM 1299 O O . ALA A 1 170 ? 12.941 -12.836 7.237 1.00 93.75 170 ALA A O 1
ATOM 1300 N N . TYR A 1 171 ? 11.695 -12.567 5.402 1.00 96.06 171 TYR A N 1
ATOM 1301 C CA . TYR A 1 171 ? 10.477 -12.232 6.146 1.00 96.06 171 TYR A CA 1
ATOM 1302 C C . TYR A 1 171 ? 9.955 -13.437 6.929 1.00 96.06 171 TYR A C 1
ATOM 1304 O O . TYR A 1 171 ? 9.582 -13.302 8.091 1.00 96.06 171 TYR A O 1
ATOM 1312 N N . LYS A 1 172 ? 9.971 -14.631 6.326 1.00 95.62 172 LYS A N 1
ATOM 1313 C CA . LYS A 1 172 ? 9.533 -15.867 6.994 1.00 95.62 172 LYS A CA 1
ATOM 1314 C C . LYS A 1 172 ? 10.394 -16.195 8.216 1.00 95.62 172 LYS A C 1
ATOM 1316 O O . LYS A 1 172 ? 9.841 -16.519 9.261 1.00 95.62 172 LYS A O 1
ATOM 1321 N N . GLN A 1 173 ? 11.715 -16.071 8.092 1.00 96.25 173 GLN A N 1
ATOM 1322 C CA . GLN A 1 173 ? 12.671 -16.355 9.169 1.00 96.25 173 GLN A CA 1
ATOM 1323 C C . GLN A 1 173 ? 12.582 -15.354 10.327 1.00 96.25 173 GLN A C 1
ATOM 1325 O O . GLN A 1 173 ? 12.773 -15.741 11.473 1.00 96.25 173 GLN A O 1
ATOM 1330 N N . ASN A 1 174 ? 12.246 -14.094 10.038 1.00 95.06 174 ASN A N 1
ATOM 1331 C CA . ASN A 1 174 ? 12.141 -13.029 11.040 1.00 95.06 174 ASN A CA 1
ATOM 1332 C C . ASN A 1 174 ? 10.693 -12.753 11.483 1.00 95.06 174 ASN A C 1
ATOM 1334 O O . ASN A 1 174 ? 10.422 -11.726 12.092 1.00 95.06 174 ASN A O 1
A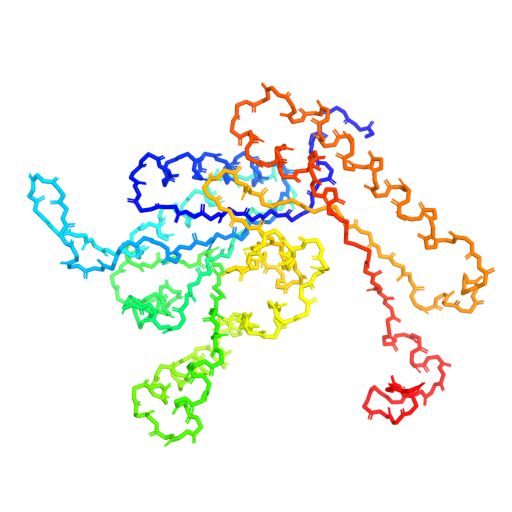TOM 1338 N N . ALA A 1 175 ? 9.752 -13.646 11.152 1.00 95.69 175 ALA A N 1
ATOM 1339 C CA . ALA A 1 175 ? 8.327 -13.511 11.468 1.00 95.69 175 ALA A CA 1
ATOM 1340 C C . ALA A 1 175 ? 7.673 -12.196 10.987 1.00 95.69 175 ALA A C 1
ATOM 1342 O O . ALA A 1 175 ? 6.646 -11.780 11.520 1.00 95.69 175 ALA A O 1
ATOM 1343 N N . LEU A 1 176 ? 8.211 -11.581 9.931 1.00 95.56 176 LEU A N 1
ATOM 1344 C CA . LEU A 1 176 ? 7.695 -10.335 9.369 1.00 95.56 176 LEU A CA 1
ATOM 1345 C C . LEU A 1 176 ? 6.470 -10.616 8.495 1.00 95.56 176 LEU A C 1
ATOM 1347 O O . LEU A 1 176 ? 6.495 -11.460 7.587 1.00 95.56 176 LEU A O 1
ATOM 1351 N N . LYS A 1 177 ? 5.375 -9.911 8.786 1.00 96.00 177 LYS A N 1
ATOM 1352 C CA . LYS A 1 177 ? 4.077 -10.082 8.127 1.00 96.00 177 LYS A CA 1
ATOM 1353 C C . LYS A 1 177 ? 3.643 -8.816 7.405 1.00 96.00 177 LYS A C 1
ATOM 1355 O O . LYS A 1 177 ? 3.909 -7.705 7.844 1.00 96.00 177 LYS A O 1
ATOM 1360 N N . VAL A 1 178 ? 2.952 -9.001 6.290 1.00 96.94 178 VAL A N 1
ATOM 1361 C CA . VAL A 1 178 ? 2.361 -7.917 5.508 1.00 96.94 178 VAL A CA 1
ATOM 1362 C C . VAL A 1 178 ? 0.892 -7.784 5.889 1.00 96.94 178 VAL A C 1
ATOM 1364 O O . VAL A 1 178 ? 0.138 -8.762 5.810 1.00 96.94 178 VAL A O 1
ATOM 1367 N N . HIS A 1 179 ? 0.493 -6.578 6.288 1.00 95.75 179 HIS A N 1
ATOM 1368 C CA . HIS A 1 179 ? -0.855 -6.274 6.779 1.00 95.75 179 HIS A CA 1
ATOM 1369 C C . HIS A 1 179 ? -1.634 -5.302 5.889 1.00 95.75 179 HIS A C 1
ATOM 1371 O O . HIS A 1 179 ? -2.842 -5.157 6.063 1.00 95.75 179 HIS A O 1
ATOM 1377 N N . MET A 1 180 ? -0.968 -4.676 4.924 1.00 96.31 180 MET A N 1
ATOM 1378 C CA . MET A 1 180 ? -1.538 -3.684 4.019 1.00 96.31 180 MET A CA 1
ATOM 1379 C C . MET A 1 180 ? -0.721 -3.595 2.725 1.00 96.31 180 MET A C 1
ATOM 1381 O O . MET A 1 180 ? 0.295 -4.276 2.576 1.00 96.31 180 MET A O 1
ATOM 1385 N N . THR A 1 181 ? -1.172 -2.760 1.793 1.00 96.81 181 THR A N 1
ATOM 1386 C CA . THR A 1 181 ? -0.477 -2.456 0.539 1.00 96.81 181 THR A CA 1
ATOM 1387 C C . THR A 1 181 ? -0.459 -0.946 0.281 1.00 96.81 181 THR A C 1
ATOM 1389 O O . THR A 1 181 ? -1.095 -0.169 1.001 1.00 96.81 181 THR A O 1
ATOM 1392 N N . ASN A 1 182 ? 0.313 -0.515 -0.715 1.00 94.75 182 ASN A N 1
ATOM 1393 C CA . ASN A 1 182 ? 0.357 0.876 -1.153 1.00 94.75 182 ASN A C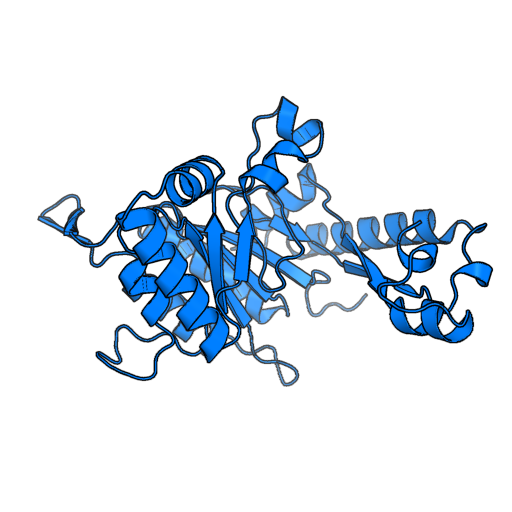A 1
ATOM 1394 C C . ASN A 1 182 ? -0.907 1.248 -1.950 1.00 94.75 182 ASN A C 1
ATOM 1396 O O . ASN A 1 182 ? -1.788 0.432 -2.211 1.00 94.75 182 ASN A O 1
ATOM 1400 N N . ILE A 1 183 ? -0.959 2.502 -2.395 1.00 92.12 183 ILE A N 1
ATOM 1401 C CA . ILE A 1 183 ? -2.093 3.052 -3.142 1.00 92.12 183 ILE A CA 1
ATOM 1402 C C . ILE A 1 183 ? -2.399 2.344 -4.470 1.00 92.12 183 ILE A C 1
ATOM 1404 O O . ILE A 1 183 ? -3.548 2.357 -4.901 1.00 92.12 183 ILE A O 1
ATOM 1408 N N . CYS A 1 184 ? -1.402 1.731 -5.108 1.00 93.62 184 CYS A N 1
ATOM 1409 C CA . CYS A 1 184 ? -1.556 1.070 -6.403 1.00 93.62 184 CYS A CA 1
ATOM 1410 C C . CYS A 1 184 ? -1.657 -0.467 -6.285 1.00 93.62 184 CYS A C 1
ATOM 1412 O O . CYS A 1 184 ? -1.827 -1.147 -7.296 1.00 93.62 184 CYS A O 1
ATOM 1414 N N . SER A 1 185 ? -1.668 -1.008 -5.057 1.00 94.75 185 SER A N 1
ATOM 1415 C CA . SER A 1 185 ? -1.838 -2.429 -4.703 1.00 94.75 185 SER A CA 1
ATOM 1416 C C . SER A 1 185 ? -0.721 -3.407 -5.111 1.00 94.75 185 SER A C 1
ATOM 1418 O O . SER A 1 185 ? -0.851 -4.612 -4.890 1.00 94.75 185 SER A O 1
ATOM 1420 N N . GLU A 1 186 ? 0.382 -2.924 -5.679 1.00 95.94 186 GLU A N 1
ATOM 1421 C CA . GLU A 1 186 ? 1.519 -3.728 -6.143 1.00 95.94 186 GLU A CA 1
ATOM 1422 C C . GLU A 1 186 ? 2.592 -3.953 -5.071 1.00 95.94 186 GLU A C 1
ATOM 1424 O O . GLU A 1 186 ? 3.348 -4.922 -5.152 1.00 95.94 186 GLU A O 1
ATOM 1429 N N . ILE A 1 187 ? 2.667 -3.088 -4.054 1.00 96.19 187 ILE A N 1
ATOM 1430 C CA . ILE A 1 187 ? 3.692 -3.177 -3.009 1.00 96.19 187 ILE A CA 1
ATOM 1431 C C . ILE A 1 187 ? 3.149 -3.909 -1.790 1.00 96.19 187 ILE A C 1
ATOM 1433 O O . ILE A 1 187 ? 2.181 -3.485 -1.159 1.00 96.19 187 ILE A O 1
ATOM 1437 N N . THR A 1 188 ? 3.822 -4.992 -1.415 1.00 96.62 188 THR A N 1
ATOM 1438 C CA . THR A 1 188 ? 3.481 -5.813 -0.250 1.00 96.62 188 THR A CA 1
ATOM 1439 C C . THR A 1 188 ? 4.701 -5.999 0.646 1.00 96.62 188 THR A C 1
ATOM 1441 O O . THR A 1 188 ? 5.324 -7.061 0.663 1.00 96.62 188 THR A O 1
ATOM 1444 N N . LEU A 1 189 ? 5.064 -4.942 1.369 1.00 96.81 189 LEU A N 1
ATOM 1445 C CA . LEU A 1 189 ? 6.198 -4.926 2.293 1.00 96.81 189 LEU A CA 1
ATOM 1446 C C . LEU A 1 189 ? 5.713 -4.927 3.744 1.00 96.81 189 LEU A C 1
ATOM 1448 O O . LEU A 1 189 ? 4.572 -4.568 4.037 1.00 96.81 189 LEU A O 1
ATOM 1452 N N . HIS A 1 190 ? 6.576 -5.381 4.649 1.00 95.94 190 HIS A N 1
ATOM 1453 C CA . HIS A 1 190 ? 6.279 -5.373 6.076 1.00 95.94 190 HIS A CA 1
ATOM 1454 C C . HIS A 1 190 ? 6.263 -3.941 6.625 1.00 95.94 190 HIS A C 1
ATOM 1456 O O . HIS A 1 190 ? 7.084 -3.114 6.227 1.00 95.94 190 HIS A O 1
ATOM 1462 N N . THR A 1 191 ? 5.356 -3.693 7.565 1.00 95.06 191 THR A N 1
ATOM 1463 C CA . THR A 1 191 ? 5.271 -2.470 8.363 1.00 95.06 191 THR A CA 1
ATOM 1464 C C . THR A 1 191 ? 4.932 -2.793 9.804 1.00 95.06 191 THR A C 1
ATOM 1466 O O . THR A 1 191 ? 4.279 -3.804 10.078 1.00 95.06 191 THR A O 1
ATOM 1469 N N . ASP A 1 192 ? 5.329 -1.892 10.691 1.00 92.81 192 ASP A N 1
ATOM 1470 C CA . ASP A 1 192 ? 4.922 -1.844 12.091 1.00 92.81 192 ASP A CA 1
ATOM 1471 C C . ASP A 1 192 ? 5.007 -0.385 12.599 1.00 92.81 192 ASP A C 1
ATOM 1473 O O . ASP A 1 192 ? 5.244 0.553 11.829 1.00 92.81 192 ASP A O 1
ATOM 1477 N N . GLU A 1 193 ? 4.834 -0.178 13.904 1.00 89.69 193 GLU A N 1
ATOM 1478 C CA . GLU A 1 193 ? 4.973 1.128 14.575 1.00 89.69 193 GLU A CA 1
ATOM 1479 C C . GLU A 1 193 ? 6.304 1.830 14.253 1.00 89.69 193 GLU A C 1
ATOM 1481 O O . GLU A 1 193 ? 6.380 3.051 14.126 1.00 89.69 193 GLU A O 1
ATOM 1486 N N . ASN A 1 194 ? 7.353 1.045 14.031 1.00 91.06 194 ASN A N 1
ATOM 1487 C CA . ASN A 1 194 ? 8.728 1.472 13.842 1.00 91.06 194 ASN A CA 1
ATOM 1488 C C . ASN A 1 194 ? 9.205 1.387 12.379 1.00 91.06 194 ASN A C 1
ATOM 1490 O O . ASN A 1 194 ? 10.303 1.850 12.062 1.00 91.06 194 ASN A O 1
ATOM 1494 N N . HIS A 1 195 ? 8.429 0.806 11.473 1.00 94.12 195 HIS A N 1
ATOM 1495 C CA . HIS A 1 195 ? 8.835 0.557 10.096 1.00 94.12 195 HIS A CA 1
ATOM 1496 C C . HIS A 1 195 ? 7.718 0.970 9.146 1.00 94.12 195 HIS A C 1
ATOM 1498 O O . HIS A 1 195 ? 6.679 0.320 9.044 1.00 94.12 195 HIS A O 1
ATOM 1504 N N . SER A 1 196 ? 7.975 2.052 8.418 1.00 95.31 196 SER A N 1
ATOM 1505 C CA . SER A 1 196 ? 7.144 2.520 7.317 1.00 95.31 196 SER A CA 1
ATOM 1506 C C . SER A 1 196 ? 7.822 2.093 6.020 1.00 95.31 196 SER A C 1
ATOM 1508 O O . SER A 1 196 ? 8.968 2.474 5.770 1.00 95.31 196 SER A O 1
ATOM 1510 N N . PHE A 1 197 ? 7.175 1.251 5.210 1.00 95.06 197 PHE A N 1
ATOM 1511 C CA . PHE A 1 197 ? 7.831 0.760 4.001 1.00 95.06 197 PHE A CA 1
ATOM 1512 C C . PHE A 1 197 ? 7.978 1.879 2.977 1.00 95.06 197 PHE A C 1
ATOM 1514 O O . PHE A 1 197 ? 7.121 2.757 2.851 1.00 95.06 197 PHE A O 1
ATOM 1521 N N . ILE A 1 198 ? 9.036 1.775 2.179 1.00 93.88 198 ILE A N 1
ATOM 1522 C CA . ILE A 1 198 ? 9.308 2.644 1.040 1.00 93.88 198 ILE A CA 1
ATOM 1523 C C . ILE A 1 198 ? 9.798 1.806 -0.137 1.00 93.88 198 ILE A C 1
ATOM 1525 O O . ILE A 1 198 ? 10.406 0.753 0.065 1.00 93.88 198 ILE A O 1
ATOM 1529 N N . CYS A 1 199 ? 9.524 2.256 -1.361 1.00 93.19 199 CYS A N 1
ATOM 1530 C CA . CYS A 1 199 ? 9.988 1.573 -2.566 1.00 93.19 199 CYS A CA 1
ATOM 1531 C C . CYS A 1 199 ? 10.269 2.550 -3.718 1.00 93.19 199 CYS A C 1
ATOM 1533 O O . CYS A 1 199 ? 9.460 3.440 -4.018 1.00 93.19 199 CYS A O 1
ATOM 1535 N N . CYS A 1 200 ? 11.418 2.368 -4.370 1.00 94.12 200 CYS A N 1
ATOM 1536 C CA . CYS A 1 200 ? 11.730 2.973 -5.661 1.00 94.12 200 CYS A CA 1
ATOM 1537 C C . CYS A 1 200 ? 11.301 2.038 -6.798 1.00 94.12 200 CYS A C 1
ATOM 1539 O O . CYS A 1 200 ? 11.392 0.814 -6.685 1.00 94.12 200 CYS A O 1
ATOM 1541 N N . LEU A 1 201 ? 10.829 2.631 -7.895 1.00 95.38 201 LEU A N 1
ATOM 1542 C CA . LEU A 1 201 ? 10.255 1.901 -9.017 1.00 95.38 201 LEU A CA 1
ATOM 1543 C C . LEU A 1 201 ? 10.989 2.222 -10.318 1.00 95.38 201 LEU A C 1
ATOM 1545 O O . LEU A 1 201 ? 11.340 3.372 -10.579 1.00 95.38 201 LEU A O 1
ATOM 1549 N N . SER A 1 202 ? 11.164 1.209 -11.159 1.00 96.75 202 SER A N 1
ATOM 1550 C CA . SER A 1 202 ? 11.511 1.365 -12.576 1.00 96.75 202 SER A CA 1
ATOM 1551 C C . SER A 1 202 ? 10.793 0.285 -13.382 1.00 96.75 202 SER A C 1
ATOM 1553 O O . SER A 1 202 ? 10.149 -0.597 -12.812 1.00 96.75 202 SER A O 1
ATOM 1555 N N . SER A 1 203 ? 10.824 0.348 -14.709 1.00 97.94 203 SER A N 1
ATOM 1556 C CA . SER A 1 203 ? 10.121 -0.624 -15.549 1.00 97.94 203 SER A CA 1
ATOM 1557 C C . SER A 1 203 ? 10.879 -0.941 -16.826 1.00 97.94 203 SER A C 1
ATOM 1559 O O . SER A 1 203 ? 11.340 -0.038 -17.521 1.00 97.94 203 SER A O 1
ATOM 1561 N N . LEU A 1 204 ? 10.954 -2.229 -17.158 1.00 98.25 204 LEU A N 1
ATOM 1562 C CA . LEU A 1 204 ? 11.493 -2.694 -18.433 1.00 98.25 204 LEU A CA 1
ATOM 1563 C C . LEU A 1 204 ? 10.403 -2.680 -19.509 1.00 98.25 204 LEU A C 1
ATOM 1565 O O . LEU A 1 204 ? 9.258 -3.066 -19.266 1.00 98.25 204 LEU A O 1
ATOM 1569 N N . ASN A 1 205 ? 10.759 -2.246 -20.717 1.00 98.19 205 ASN A N 1
ATOM 1570 C CA . ASN A 1 205 ? 9.830 -2.210 -21.841 1.00 98.19 205 ASN A CA 1
ATOM 1571 C C . ASN A 1 205 ? 9.789 -3.566 -22.562 1.00 98.19 205 ASN A C 1
ATOM 1573 O O . ASN A 1 205 ? 10.724 -3.923 -23.283 1.00 98.19 205 ASN A O 1
ATOM 1577 N N . LEU A 1 206 ? 8.689 -4.302 -22.406 1.00 98.06 206 LEU A N 1
ATOM 1578 C CA . LEU A 1 206 ? 8.488 -5.611 -23.027 1.00 98.06 206 LEU A CA 1
ATOM 1579 C C . LEU A 1 206 ? 8.310 -5.539 -24.544 1.00 98.06 206 LEU A C 1
ATOM 1581 O O . LEU A 1 206 ? 8.689 -6.489 -25.216 1.00 98.06 206 LEU A O 1
ATOM 1585 N N . ALA A 1 207 ? 7.861 -4.418 -25.119 1.00 97.12 207 ALA A N 1
ATOM 1586 C CA . ALA A 1 207 ? 7.848 -4.258 -26.582 1.00 97.12 207 ALA A CA 1
ATOM 1587 C C . ALA A 1 207 ? 9.263 -4.371 -27.190 1.00 97.12 207 ALA A C 1
ATOM 1589 O O . ALA A 1 207 ? 9.438 -4.632 -28.373 1.00 97.12 207 ALA A O 1
ATOM 1590 N N . LYS A 1 208 ? 10.298 -4.203 -26.359 1.00 97.19 208 LYS A N 1
ATOM 1591 C CA . LYS A 1 208 ? 11.712 -4.310 -26.726 1.00 97.19 208 LYS A CA 1
ATOM 1592 C C . LYS A 1 208 ? 12.376 -5.586 -26.211 1.00 97.19 208 LYS A C 1
ATOM 1594 O O . LYS A 1 208 ? 13.595 -5.688 -26.248 1.00 97.19 208 LYS A O 1
ATOM 1599 N N . TYR A 1 209 ? 11.595 -6.563 -25.746 1.00 96.88 209 TYR A N 1
ATOM 1600 C CA . TYR A 1 209 ? 12.095 -7.766 -25.075 1.00 96.88 209 TYR A CA 1
ATOM 1601 C C . TYR A 1 209 ? 13.195 -8.499 -25.852 1.00 96.88 209 TYR A C 1
ATOM 1603 O O . TYR A 1 209 ? 14.236 -8.816 -25.281 1.00 96.88 209 TYR A O 1
ATOM 1611 N N . ASP A 1 210 ? 13.018 -8.713 -27.158 1.00 96.75 210 ASP A N 1
ATOM 1612 C CA . ASP A 1 210 ? 14.012 -9.428 -27.969 1.00 96.75 210 ASP A CA 1
ATOM 1613 C C . ASP A 1 210 ? 15.346 -8.685 -28.108 1.00 96.75 210 ASP A C 1
ATOM 1615 O O . ASP A 1 210 ? 16.371 -9.331 -28.321 1.00 96.75 210 ASP A O 1
ATOM 1619 N N . GLU A 1 211 ? 15.350 -7.360 -27.939 1.00 97.25 211 GLU A N 1
ATOM 1620 C CA . GLU A 1 211 ? 16.567 -6.545 -27.975 1.00 97.25 211 GLU A CA 1
ATOM 1621 C C . GLU A 1 211 ? 17.395 -6.718 -26.694 1.00 97.25 211 GLU A C 1
ATOM 1623 O O . GLU A 1 211 ? 18.623 -6.705 -26.751 1.00 97.25 211 GLU A O 1
ATOM 1628 N N . TRP A 1 212 ? 16.748 -6.902 -25.535 1.00 97.44 212 TRP A N 1
ATOM 1629 C CA . TRP A 1 212 ? 17.437 -6.853 -24.242 1.00 97.44 212 TRP A CA 1
ATOM 1630 C C . TRP A 1 212 ? 17.460 -8.161 -23.448 1.00 97.44 212 TRP A C 1
ATOM 1632 O O . TRP A 1 212 ? 18.246 -8.254 -22.502 1.00 97.44 212 TRP A O 1
ATOM 1642 N N . LYS A 1 213 ? 16.672 -9.183 -23.815 1.00 96.69 213 LYS A N 1
ATOM 1643 C CA . LYS A 1 213 ? 16.544 -10.453 -23.062 1.00 96.69 213 LYS A CA 1
ATOM 1644 C C . LYS A 1 213 ? 17.868 -11.174 -22.772 1.00 96.69 213 LYS A C 1
ATOM 1646 O O . LYS A 1 213 ? 17.950 -11.903 -21.794 1.00 96.69 213 LYS A O 1
ATOM 1651 N N . ASN A 1 214 ? 18.895 -10.942 -23.594 1.00 97.75 214 ASN A N 1
ATOM 1652 C CA . ASN A 1 214 ? 20.233 -11.530 -23.459 1.00 97.75 214 ASN A CA 1
ATOM 1653 C C . ASN A 1 214 ? 21.309 -10.496 -23.066 1.00 97.75 214 ASN A C 1
ATOM 1655 O O . ASN A 1 214 ? 22.485 -10.675 -23.373 1.00 97.75 214 ASN A O 1
ATOM 1659 N N . THR A 1 215 ? 20.913 -9.389 -22.437 1.00 98.12 215 THR A N 1
ATOM 1660 C CA . THR A 1 215 ? 21.817 -8.320 -21.981 1.00 98.12 215 THR A CA 1
ATOM 1661 C C . THR A 1 215 ? 21.795 -8.191 -20.454 1.00 98.12 215 THR A C 1
ATOM 1663 O O . THR A 1 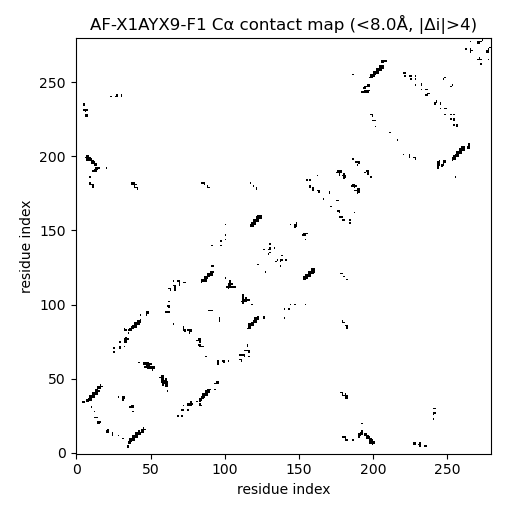215 ? 20.969 -8.806 -19.780 1.00 98.12 215 THR A O 1
ATOM 1666 N N . ASN A 1 216 ? 22.659 -7.339 -19.895 1.00 97.81 216 ASN A N 1
ATOM 1667 C CA . ASN A 1 216 ? 22.741 -7.095 -18.449 1.00 97.81 216 ASN A CA 1
ATOM 1668 C C . ASN A 1 216 ? 21.678 -6.118 -17.913 1.00 97.81 216 ASN A C 1
ATOM 1670 O O . ASN A 1 216 ? 21.732 -5.747 -16.743 1.00 97.81 216 ASN A O 1
ATOM 1674 N N . ILE A 1 217 ? 20.685 -5.717 -18.717 1.00 97.88 217 ILE A N 1
ATOM 1675 C CA . ILE A 1 217 ? 19.765 -4.628 -18.355 1.00 97.88 217 ILE A CA 1
ATOM 1676 C C . ILE A 1 217 ? 19.028 -4.850 -17.027 1.00 97.88 217 ILE A C 1
ATOM 1678 O O . ILE A 1 217 ? 18.780 -3.890 -16.302 1.00 97.88 217 ILE A O 1
ATOM 1682 N N . ILE A 1 218 ? 18.692 -6.100 -16.682 1.00 97.44 218 ILE A N 1
ATOM 1683 C CA . ILE A 1 218 ? 18.046 -6.423 -15.401 1.00 97.44 218 ILE A CA 1
ATOM 1684 C C . ILE A 1 218 ? 19.006 -6.104 -14.252 1.00 97.44 218 ILE A C 1
ATOM 1686 O O . ILE A 1 218 ? 18.632 -5.391 -13.326 1.00 97.44 218 ILE A O 1
ATOM 1690 N N . HIS A 1 219 ? 20.247 -6.588 -14.334 1.00 97.94 219 HIS A N 1
ATOM 1691 C CA . HIS A 1 219 ? 21.285 -6.329 -13.340 1.00 97.94 219 HIS A CA 1
ATOM 1692 C C . HIS A 1 219 ? 21.534 -4.825 -13.185 1.00 97.94 219 HIS A C 1
ATOM 1694 O O . HIS A 1 219 ? 21.467 -4.302 -12.074 1.00 97.94 219 HIS A O 1
ATOM 1700 N N . ASP A 1 220 ? 21.725 -4.115 -14.294 1.00 98.19 220 ASP A N 1
ATOM 1701 C CA . ASP A 1 220 ? 22.019 -2.681 -14.283 1.00 98.19 220 ASP A CA 1
ATOM 1702 C C . ASP A 1 220 ? 20.836 -1.862 -13.739 1.00 98.19 220 ASP A C 1
ATOM 1704 O O . ASP A 1 220 ? 21.031 -0.893 -13.006 1.00 98.19 220 ASP A O 1
ATOM 1708 N N . SER A 1 221 ? 19.599 -2.295 -14.010 1.00 98.25 221 SER A N 1
ATOM 1709 C CA . SER A 1 221 ? 18.387 -1.684 -13.446 1.00 98.25 221 SER A CA 1
ATOM 1710 C C . SER A 1 221 ? 18.288 -1.879 -11.934 1.00 98.25 221 SER A C 1
ATOM 1712 O O . SER A 1 221 ? 17.878 -0.960 -11.227 1.00 98.25 221 SER A O 1
ATOM 1714 N N . ILE A 1 222 ? 18.670 -3.054 -11.422 1.00 98.12 222 ILE A N 1
ATOM 1715 C CA . ILE A 1 222 ? 18.710 -3.315 -9.978 1.00 98.12 222 ILE A CA 1
ATOM 1716 C C . ILE A 1 222 ? 19.787 -2.459 -9.305 1.00 98.12 222 ILE A C 1
ATOM 1718 O O . ILE A 1 222 ? 19.495 -1.813 -8.301 1.00 98.12 222 ILE A O 1
ATOM 1722 N N . TRP A 1 223 ? 20.989 -2.378 -9.882 1.00 98.12 223 TRP A N 1
ATOM 1723 C CA . TRP A 1 223 ? 22.054 -1.497 -9.385 1.00 98.12 223 TRP A CA 1
ATOM 1724 C C . TRP A 1 223 ? 21.641 -0.026 -9.377 1.00 98.12 223 TRP A C 1
ATOM 1726 O O . TRP A 1 223 ? 21.886 0.689 -8.405 1.00 98.12 223 TRP A O 1
ATOM 1736 N N . PHE A 1 224 ? 20.970 0.424 -10.437 1.00 98.12 224 PHE A N 1
ATOM 1737 C CA . PHE A 1 224 ? 20.416 1.770 -10.504 1.00 98.12 224 PHE A CA 1
ATOM 1738 C C . PHE A 1 224 ? 19.393 2.024 -9.388 1.00 98.12 224 PHE A C 1
ATOM 1740 O O . PHE A 1 224 ? 19.489 3.032 -8.687 1.00 98.12 224 PHE A O 1
ATOM 1747 N N . LEU A 1 225 ? 18.432 1.113 -9.198 1.00 98.00 225 LEU A N 1
ATOM 1748 C CA . LEU A 1 225 ? 17.405 1.242 -8.163 1.00 98.00 225 LEU A CA 1
ATOM 1749 C C . LEU A 1 225 ? 17.997 1.232 -6.748 1.00 98.00 225 LEU A C 1
ATOM 1751 O O . LEU A 1 225 ? 17.533 1.994 -5.899 1.00 98.00 225 LEU A O 1
ATOM 1755 N N . ASP A 1 226 ? 19.032 0.430 -6.503 1.00 97.94 226 ASP A N 1
ATOM 1756 C CA . ASP A 1 226 ? 19.747 0.419 -5.226 1.00 97.94 226 ASP A CA 1
ATOM 1757 C C . ASP A 1 226 ? 20.453 1.760 -4.953 1.00 97.94 226 ASP A C 1
ATOM 1759 O O . ASP A 1 226 ? 20.331 2.319 -3.862 1.00 97.94 226 ASP A O 1
ATOM 1763 N N . GLY A 1 227 ? 21.093 2.352 -5.969 1.00 97.38 227 GLY A N 1
ATOM 1764 C CA . GLY A 1 227 ? 21.670 3.698 -5.873 1.00 97.38 227 GLY A CA 1
ATOM 1765 C C . GLY A 1 227 ? 20.620 4.794 -5.645 1.00 97.38 227 GLY A C 1
ATOM 1766 O O . GLY A 1 227 ? 20.840 5.721 -4.864 1.00 97.38 227 GLY A O 1
ATOM 1767 N N . VAL A 1 228 ? 19.444 4.675 -6.270 1.00 96.38 228 VAL A N 1
ATOM 1768 C CA . VAL A 1 228 ? 18.292 5.558 -6.012 1.00 96.38 228 VAL A CA 1
ATOM 1769 C C . VAL A 1 228 ? 17.826 5.448 -4.559 1.00 96.38 228 VAL A C 1
ATOM 1771 O O . VAL A 1 228 ? 17.509 6.459 -3.923 1.00 96.38 228 VAL A O 1
ATOM 1774 N N . LEU A 1 229 ? 17.796 4.229 -4.026 1.00 96.12 229 LEU A N 1
ATOM 1775 C CA . LEU A 1 229 ? 17.425 3.986 -2.641 1.00 96.12 229 LEU A CA 1
ATOM 1776 C C . LEU A 1 229 ? 18.448 4.574 -1.667 1.00 96.12 229 LEU A C 1
ATOM 1778 O O . LEU A 1 229 ? 18.069 5.165 -0.656 1.00 96.12 229 LEU A O 1
ATOM 1782 N N . GLU A 1 230 ? 19.732 4.475 -2.002 1.00 97.00 230 GLU A N 1
ATOM 1783 C CA . GLU A 1 230 ? 20.800 5.122 -1.247 1.00 97.00 230 GLU A CA 1
ATOM 1784 C C . GLU A 1 230 ? 20.647 6.651 -1.252 1.00 97.00 230 GLU A C 1
ATOM 1786 O O . GLU A 1 230 ? 20.731 7.278 -0.196 1.00 97.00 230 GLU A O 1
ATOM 1791 N N . GLU A 1 231 ? 20.320 7.265 -2.397 1.00 95.50 231 GLU A N 1
ATOM 1792 C CA . GLU A 1 231 ? 20.031 8.707 -2.464 1.00 95.50 231 GLU A CA 1
ATOM 1793 C C . GLU A 1 231 ? 18.863 9.091 -1.537 1.00 95.50 231 GLU A C 1
ATOM 1795 O O . GLU A 1 231 ? 18.928 10.121 -0.856 1.00 95.50 231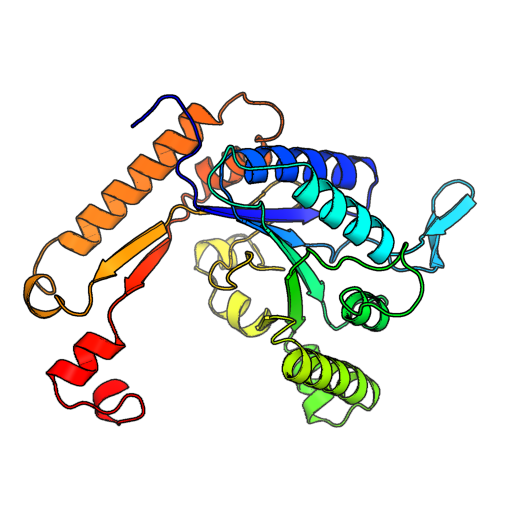 GLU A O 1
ATOM 1800 N N . PHE A 1 232 ? 17.806 8.271 -1.469 1.00 94.50 232 PHE A N 1
ATOM 1801 C CA . PHE A 1 232 ? 16.721 8.480 -0.507 1.00 94.50 232 PHE A CA 1
ATOM 1802 C C . PHE A 1 232 ? 17.222 8.426 0.935 1.00 94.50 232 PHE A C 1
ATOM 1804 O O . PHE A 1 232 ? 16.931 9.355 1.690 1.00 94.50 232 PHE A O 1
ATOM 1811 N N . ILE A 1 233 ? 17.977 7.384 1.304 1.00 95.69 233 ILE A N 1
ATOM 1812 C CA . ILE A 1 233 ? 18.515 7.221 2.659 1.00 95.69 233 ILE A CA 1
ATOM 1813 C C . ILE A 1 233 ? 19.315 8.465 3.031 1.00 95.69 233 ILE A C 1
ATOM 1815 O O . ILE A 1 233 ? 18.976 9.116 4.013 1.00 95.69 233 ILE A O 1
ATOM 1819 N N . GLN A 1 234 ? 20.293 8.867 2.219 1.00 95.19 234 GLN A N 1
ATOM 1820 C CA . GLN A 1 234 ? 21.153 10.017 2.519 1.00 95.19 234 GLN A CA 1
ATOM 1821 C C . GLN A 1 234 ? 20.372 11.331 2.637 1.00 95.19 234 GLN A C 1
ATOM 1823 O O . GLN A 1 234 ? 20.648 12.143 3.519 1.00 95.19 234 GLN A O 1
ATOM 1828 N N . LYS A 1 235 ? 19.361 11.544 1.786 1.00 92.75 235 LYS A N 1
ATOM 1829 C CA . LYS A 1 235 ? 18.534 12.758 1.841 1.00 92.75 235 LYS A CA 1
ATOM 1830 C C . LYS A 1 235 ? 17.585 12.779 3.028 1.00 92.75 235 LYS A C 1
ATOM 1832 O O . LYS A 1 235 ? 17.331 13.859 3.556 1.00 92.75 235 LYS A O 1
ATOM 1837 N N . ALA A 1 236 ? 17.008 11.639 3.391 1.00 93.00 236 ALA A N 1
ATOM 1838 C CA . ALA A 1 236 ? 15.998 11.535 4.439 1.00 93.00 236 ALA A CA 1
ATOM 1839 C C . ALA A 1 236 ? 16.610 11.337 5.833 1.00 93.00 236 ALA A C 1
ATOM 1841 O O . ALA A 1 236 ? 15.965 11.660 6.833 1.00 93.00 236 ALA A O 1
ATOM 1842 N N . LYS A 1 237 ? 17.858 10.859 5.917 1.00 90.94 237 LYS A N 1
ATOM 1843 C CA . LYS A 1 237 ? 18.578 10.680 7.179 1.00 90.94 237 LYS A CA 1
ATOM 1844 C C . LYS A 1 237 ? 18.617 11.999 7.947 1.00 90.94 237 LYS A C 1
ATOM 1846 O O . LYS A 1 237 ? 18.922 13.051 7.391 1.00 90.94 237 LYS A O 1
ATOM 1851 N N . TYR A 1 238 ? 18.271 11.935 9.231 1.00 91.38 238 TYR A N 1
ATOM 1852 C CA . TYR A 1 238 ? 18.188 13.081 10.148 1.00 91.38 238 TYR A CA 1
ATOM 1853 C C . TYR A 1 238 ? 17.082 14.107 9.849 1.00 91.38 238 TYR A C 1
ATOM 1855 O O . TYR A 1 238 ? 17.012 15.137 10.523 1.00 91.38 238 TYR A O 1
ATOM 1863 N N . ARG A 1 239 ? 16.185 13.848 8.889 1.00 92.25 239 ARG A N 1
ATOM 1864 C CA . ARG A 1 239 ? 14.973 14.659 8.725 1.00 92.25 239 ARG A CA 1
ATOM 1865 C C . ARG A 1 239 ? 13.885 14.153 9.662 1.00 92.25 239 ARG A C 1
ATOM 1867 O O . ARG A 1 239 ? 13.526 12.981 9.620 1.00 92.25 239 ARG A O 1
ATOM 1874 N N .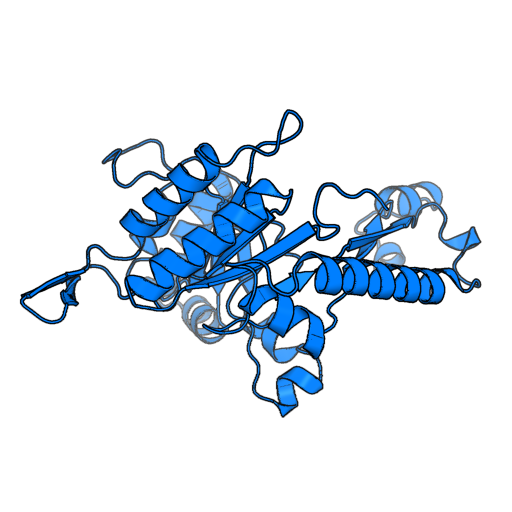 LYS A 1 240 ? 13.326 15.071 10.452 1.00 92.50 240 LYS A N 1
ATOM 1875 C CA . LYS A 1 240 ? 12.195 14.784 11.336 1.00 92.50 240 LYS A CA 1
ATOM 1876 C C . LYS A 1 240 ? 11.022 14.207 10.540 1.00 92.50 240 LYS A C 1
ATOM 1878 O O . LYS A 1 240 ? 10.627 14.810 9.541 1.00 92.50 240 LYS A O 1
ATOM 1883 N N . GLY A 1 241 ? 10.454 13.105 11.019 1.00 91.81 241 GLY A N 1
ATOM 1884 C CA . GLY A 1 241 ? 9.293 12.431 10.433 1.00 91.81 241 GLY A CA 1
ATOM 1885 C C . GLY A 1 241 ? 9.625 11.438 9.315 1.00 91.81 241 GLY A C 1
ATOM 1886 O O . GLY A 1 241 ? 8.711 10.976 8.640 1.00 91.81 241 GLY A O 1
ATOM 1887 N N . PHE A 1 242 ? 10.906 11.117 9.103 1.00 93.62 242 PHE A N 1
ATOM 1888 C CA . PHE A 1 242 ? 11.365 10.085 8.162 1.00 93.62 242 PHE A CA 1
ATOM 1889 C C . PHE A 1 242 ? 12.039 8.896 8.855 1.00 93.62 242 PHE A C 1
ATOM 1891 O O . PHE A 1 242 ? 12.538 7.996 8.182 1.00 93.62 242 PHE A O 1
ATOM 1898 N N . GLU A 1 243 ? 12.078 8.867 10.184 1.00 95.38 243 GLU A N 1
ATOM 1899 C CA . GLU A 1 243 ? 12.849 7.902 10.967 1.00 95.38 243 GLU A CA 1
ATOM 1900 C C . GLU A 1 243 ? 12.439 6.452 10.656 1.00 95.38 243 GLU A C 1
ATOM 1902 O O . GLU A 1 243 ? 13.301 5.605 10.413 1.00 95.38 243 GLU A O 1
ATOM 1907 N N . ASN A 1 244 ? 11.133 6.178 10.585 1.00 95.31 244 ASN A N 1
ATOM 1908 C CA . ASN A 1 244 ? 10.590 4.849 10.276 1.00 95.31 244 ASN A CA 1
ATOM 1909 C C . ASN A 1 244 ? 10.864 4.431 8.824 1.00 95.31 244 ASN A C 1
ATOM 1911 O O . ASN A 1 244 ? 11.233 3.283 8.552 1.00 95.31 244 ASN A O 1
ATOM 1915 N N . SER A 1 245 ? 10.710 5.371 7.891 1.00 94.88 245 SER A N 1
ATOM 1916 C CA . SER A 1 245 ? 10.996 5.164 6.472 1.00 94.88 245 SER A CA 1
ATOM 1917 C C . SER A 1 245 ? 12.487 4.897 6.212 1.00 94.88 245 SER A C 1
ATOM 1919 O O . SER A 1 245 ? 12.836 3.964 5.488 1.00 94.88 245 SER A O 1
ATOM 1921 N N . VAL A 1 246 ? 13.386 5.658 6.850 1.00 95.81 246 VAL A N 1
ATOM 1922 C CA . VAL A 1 246 ? 14.846 5.462 6.762 1.00 95.81 246 VAL A CA 1
ATOM 1923 C C . VAL A 1 246 ? 15.247 4.120 7.366 1.00 95.81 246 VAL A C 1
ATOM 1925 O O . VAL A 1 246 ? 15.982 3.367 6.731 1.00 95.81 246 VAL A O 1
ATOM 1928 N N . ARG A 1 247 ? 14.712 3.767 8.542 1.00 95.38 247 ARG A N 1
ATOM 1929 C CA . ARG A 1 247 ? 14.978 2.474 9.195 1.00 95.38 247 ARG A CA 1
ATOM 1930 C C . ARG A 1 247 ? 14.598 1.290 8.301 1.00 95.38 247 ARG A C 1
ATOM 1932 O O . ARG A 1 247 ? 15.343 0.313 8.216 1.00 95.38 247 ARG A O 1
ATOM 1939 N N . SER A 1 248 ? 13.457 1.389 7.621 1.00 95.31 248 SER A N 1
ATOM 1940 C CA . SER A 1 248 ? 12.985 0.365 6.682 1.00 95.31 248 SER A CA 1
ATOM 1941 C C . SER A 1 248 ? 13.860 0.288 5.432 1.00 95.31 248 SER A C 1
ATOM 1943 O O . SER A 1 248 ? 14.186 -0.811 4.982 1.00 95.31 248 SER A O 1
ATOM 1945 N N . ALA A 1 249 ? 14.288 1.436 4.900 1.00 95.69 249 ALA A N 1
ATOM 1946 C CA . ALA A 1 249 ? 15.167 1.514 3.737 1.00 95.69 249 ALA A CA 1
ATOM 1947 C C . ALA A 1 249 ? 16.557 0.919 4.011 1.00 95.69 249 ALA A C 1
ATOM 1949 O O . ALA A 1 249 ? 17.021 0.088 3.232 1.00 95.69 249 ALA A O 1
ATOM 1950 N N . GLU A 1 250 ? 17.191 1.289 5.130 1.00 95.69 250 GLU A N 1
ATOM 1951 C CA . GLU A 1 250 ? 18.544 0.840 5.491 1.00 95.69 250 GLU A CA 1
ATOM 1952 C C . GLU A 1 250 ? 18.626 -0.685 5.659 1.00 95.69 250 GLU A C 1
ATOM 1954 O O . GLU A 1 250 ? 19.612 -1.295 5.249 1.00 95.69 250 GLU A O 1
ATOM 1959 N N . LYS A 1 251 ? 17.588 -1.315 6.227 1.00 91.56 251 LYS A N 1
ATOM 1960 C CA . LYS A 1 251 ? 17.567 -2.770 6.460 1.00 91.56 251 LYS A CA 1
ATOM 1961 C C . LYS A 1 251 ? 16.988 -3.573 5.302 1.00 91.56 251 LYS A C 1
ATOM 1963 O O . LYS A 1 251 ? 17.485 -4.652 4.997 1.00 91.56 251 LYS A O 1
ATOM 1968 N N . GLY A 1 252 ? 15.883 -3.102 4.729 1.00 92.75 252 GLY A N 1
ATOM 1969 C CA . GLY A 1 252 ? 15.094 -3.879 3.776 1.00 92.75 252 GLY A CA 1
ATOM 1970 C C . GLY A 1 252 ? 15.558 -3.738 2.334 1.00 92.75 252 GLY A C 1
ATOM 1971 O O . GLY A 1 252 ? 15.331 -4.650 1.545 1.00 92.75 252 GLY A O 1
ATOM 1972 N N . ARG A 1 253 ? 16.162 -2.594 1.996 1.00 95.88 253 ARG A N 1
ATOM 1973 C CA . ARG A 1 253 ? 16.574 -2.205 0.643 1.00 95.88 253 ARG A CA 1
ATOM 1974 C C . ARG A 1 253 ? 15.588 -2.612 -0.470 1.00 95.88 253 ARG A C 1
ATOM 1976 O O . ARG A 1 253 ? 15.975 -3.182 -1.482 1.00 95.88 253 ARG A O 1
ATOM 1983 N N . ALA A 1 254 ? 14.290 -2.385 -0.253 1.00 95.69 254 ALA A N 1
ATOM 1984 C CA . ALA A 1 254 ? 13.240 -2.907 -1.125 1.00 95.69 254 ALA A CA 1
ATOM 1985 C C . ALA A 1 254 ? 13.152 -2.146 -2.462 1.00 95.69 254 ALA A C 1
ATOM 1987 O O . ALA A 1 254 ? 12.961 -0.928 -2.480 1.00 95.69 254 ALA A O 1
ATOM 1988 N N . LEU A 1 255 ? 13.221 -2.881 -3.577 1.00 96.75 255 LEU A N 1
ATOM 1989 C CA . LEU A 1 255 ? 13.222 -2.348 -4.945 1.00 96.75 255 LEU A CA 1
ATOM 1990 C C . LEU A 1 255 ? 12.039 -2.912 -5.743 1.00 96.75 255 LEU A C 1
ATOM 1992 O O . LEU A 1 255 ? 11.716 -4.094 -5.614 1.00 96.75 255 LEU A O 1
ATOM 1996 N N . GLY A 1 256 ? 11.420 -2.091 -6.593 1.00 96.31 256 GLY A N 1
ATOM 1997 C CA . GLY A 1 256 ? 10.302 -2.492 -7.448 1.00 96.31 256 GLY A CA 1
ATOM 1998 C C . GLY A 1 256 ? 10.627 -2.343 -8.932 1.00 96.31 256 GLY A C 1
ATOM 1999 O O . GLY A 1 256 ? 10.292 -1.338 -9.555 1.00 96.31 256 GLY A O 1
ATOM 2000 N N . LEU A 1 257 ? 11.270 -3.353 -9.520 1.00 97.88 257 LEU A N 1
ATOM 2001 C CA . LEU A 1 257 ? 11.466 -3.417 -10.969 1.00 97.88 257 LEU A CA 1
ATOM 2002 C C . LEU A 1 257 ? 10.253 -4.085 -11.626 1.00 97.88 257 LEU A C 1
ATOM 2004 O O . LEU A 1 257 ? 10.042 -5.288 -11.487 1.00 97.88 257 LEU A O 1
ATOM 2008 N N . GLY A 1 258 ? 9.450 -3.289 -12.323 1.00 97.69 258 GLY A N 1
ATOM 2009 C CA . GLY A 1 258 ? 8.271 -3.739 -13.052 1.00 97.69 258 GLY A CA 1
ATOM 2010 C C . GLY A 1 258 ? 8.508 -3.908 -14.551 1.00 97.69 258 GLY A C 1
ATOM 2011 O O . GLY A 1 258 ? 9.632 -3.873 -15.059 1.00 97.69 258 GLY A O 1
ATOM 2012 N N . VAL A 1 259 ? 7.402 -4.041 -15.275 1.00 98.06 259 VAL A N 1
ATOM 2013 C CA . VAL A 1 259 ? 7.371 -4.135 -16.734 1.00 98.06 259 VAL A CA 1
ATOM 2014 C C . VAL A 1 259 ? 6.249 -3.274 -17.303 1.00 98.06 259 VAL A C 1
ATOM 2016 O O . VAL A 1 259 ? 5.227 -3.055 -16.656 1.00 98.06 259 VAL A O 1
ATOM 2019 N N . LEU A 1 260 ? 6.427 -2.811 -18.536 1.00 98.31 260 LEU A N 1
ATOM 2020 C CA . LEU A 1 260 ? 5.399 -2.135 -19.328 1.00 98.31 260 LEU A CA 1
ATOM 2021 C C . LEU A 1 260 ? 5.417 -2.657 -20.766 1.00 98.31 260 LEU A C 1
ATOM 2023 O O . LEU A 1 260 ? 6.359 -3.330 -21.173 1.00 98.31 260 LEU A O 1
ATOM 2027 N N . GLY A 1 261 ? 4.378 -2.362 -21.548 1.00 97.50 261 GLY A N 1
ATOM 2028 C CA . GLY A 1 261 ? 4.328 -2.757 -22.963 1.00 97.50 261 GLY A CA 1
ATOM 2029 C C . GLY A 1 261 ? 3.982 -4.230 -23.211 1.00 97.50 261 GLY A C 1
ATOM 2030 O O . GLY A 1 261 ? 4.191 -4.713 -24.318 1.00 97.50 261 GLY A O 1
ATOM 2031 N N . TRP A 1 262 ? 3.430 -4.942 -22.219 1.00 97.38 262 TRP A N 1
ATOM 2032 C CA . TRP A 1 262 ? 3.026 -6.348 -22.371 1.00 97.38 262 TRP A CA 1
ATOM 2033 C C . TRP A 1 262 ? 2.039 -6.559 -23.526 1.00 97.38 262 TRP A C 1
ATOM 2035 O O . TRP A 1 262 ? 2.257 -7.400 -24.389 1.00 97.38 262 TRP A O 1
ATOM 2045 N N . HIS A 1 263 ? 0.976 -5.755 -23.593 1.00 97.50 263 HIS A N 1
ATOM 2046 C CA . HIS A 1 263 ? -0.019 -5.907 -24.655 1.00 97.50 263 HIS A CA 1
ATOM 2047 C C . HIS A 1 263 ? 0.561 -5.580 -26.042 1.00 97.50 263 HIS A C 1
ATOM 2049 O O . HIS A 1 263 ? 0.245 -6.265 -27.006 1.00 97.50 263 HIS A O 1
ATOM 2055 N N . THR A 1 264 ? 1.462 -4.597 -26.142 1.00 97.81 264 THR A N 1
ATOM 2056 C CA . THR A 1 264 ? 2.179 -4.294 -27.391 1.00 97.81 264 THR A CA 1
ATOM 2057 C C . THR A 1 264 ? 3.038 -5.477 -27.835 1.00 97.81 264 THR A C 1
ATOM 2059 O O . THR A 1 264 ? 2.932 -5.906 -28.980 1.00 97.81 264 THR A O 1
ATOM 2062 N N . TYR A 1 265 ? 3.805 -6.070 -26.914 1.00 96.75 265 TYR A N 1
ATOM 2063 C CA . TYR A 1 265 ? 4.604 -7.270 -27.176 1.00 96.75 265 TYR A CA 1
ATOM 2064 C C . TYR A 1 265 ? 3.760 -8.430 -27.731 1.00 96.75 265 TYR A C 1
ATOM 2066 O O . TYR A 1 265 ? 4.180 -9.112 -28.672 1.00 96.75 265 TYR A O 1
ATOM 2074 N N . LEU A 1 266 ? 2.563 -8.639 -27.171 1.00 97.31 266 LEU A N 1
ATOM 2075 C CA . LEU A 1 266 ? 1.625 -9.661 -27.635 1.00 97.31 266 LEU A CA 1
ATOM 2076 C C . LEU A 1 266 ? 1.067 -9.354 -29.030 1.00 97.31 266 LEU A C 1
ATOM 2078 O O . LEU A 1 266 ? 1.066 -10.229 -29.896 1.00 97.31 266 LEU A O 1
ATOM 2082 N N . GLN A 1 267 ? 0.632 -8.113 -29.266 1.00 97.25 267 GLN A N 1
ATOM 2083 C CA . GLN A 1 267 ? 0.064 -7.681 -30.548 1.00 97.25 267 GLN A CA 1
ATOM 2084 C C . GLN A 1 267 ? 1.060 -7.833 -31.700 1.00 97.25 267 GLN A C 1
ATOM 2086 O O . GLN A 1 267 ? 0.696 -8.350 -32.754 1.00 97.25 267 GLN A O 1
ATOM 2091 N N . GLU A 1 268 ? 2.325 -7.466 -31.486 1.00 96.44 268 GLU A N 1
ATOM 2092 C CA . GLU A 1 268 ? 3.400 -7.624 -32.478 1.00 96.44 268 GLU A CA 1
ATOM 2093 C C . GLU A 1 268 ? 3.636 -9.087 -32.884 1.00 96.44 268 GLU A C 1
ATOM 2095 O O . GLU A 1 268 ? 4.117 -9.356 -33.983 1.00 96.44 268 GLU A O 1
ATOM 2100 N N . ARG A 1 269 ? 3.279 -10.041 -32.017 1.00 95.12 269 ARG A N 1
ATOM 2101 C CA . ARG A 1 269 ? 3.421 -11.489 -32.250 1.00 95.12 269 ARG A CA 1
ATOM 2102 C C . ARG A 1 269 ? 2.114 -12.162 -32.665 1.00 95.12 269 ARG A C 1
ATOM 2104 O O . ARG A 1 269 ? 2.078 -13.382 -32.795 1.00 95.12 269 ARG A O 1
ATOM 2111 N N . GLY A 1 270 ? 1.041 -11.391 -32.852 1.00 96.38 270 GLY A N 1
ATOM 2112 C CA . GLY A 1 270 ? -0.284 -11.935 -33.148 1.00 96.38 270 GLY A CA 1
ATOM 2113 C C . GLY A 1 270 ? -0.833 -12.829 -32.031 1.00 96.38 270 GLY A C 1
ATOM 2114 O O . GLY A 1 270 ? -1.614 -13.738 -32.306 1.00 96.38 270 GLY A O 1
ATOM 2115 N N . LEU A 1 271 ? -0.413 -12.603 -30.781 1.00 96.69 271 LEU A N 1
ATOM 2116 C CA . LEU A 1 271 ? -0.825 -13.400 -29.629 1.00 96.69 271 LEU A CA 1
ATOM 2117 C C . LEU A 1 271 ? -2.042 -12.761 -28.941 1.00 96.69 271 LEU A C 1
ATOM 2119 O O . LEU A 1 271 ? -1.971 -11.604 -28.519 1.00 96.69 271 LEU A O 1
ATOM 2123 N N . PRO A 1 272 ? -3.161 -13.490 -28.782 1.00 96.62 272 PRO A N 1
ATOM 2124 C CA . PRO A 1 272 ? -4.287 -13.017 -27.984 1.00 96.62 272 PRO A CA 1
ATOM 2125 C C . PRO A 1 272 ?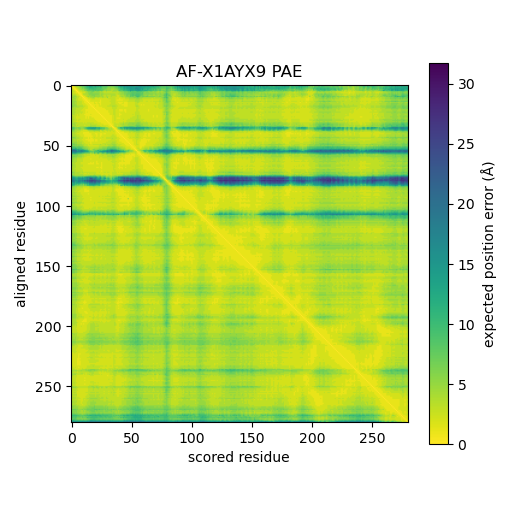 -3.905 -12.900 -26.504 1.00 96.62 272 PRO A C 1
ATOM 2127 O O . PRO A 1 272 ? -3.222 -13.775 -25.981 1.00 96.62 272 PRO A O 1
ATOM 2130 N N . PHE A 1 273 ? -4.410 -11.876 -25.807 1.00 96.25 273 PHE A N 1
ATOM 2131 C CA . PHE A 1 273 ? -4.121 -11.649 -24.381 1.00 96.25 273 PHE A CA 1
ATOM 2132 C C . PHE A 1 273 ? -4.487 -12.842 -23.485 1.00 96.25 273 PHE A C 1
ATOM 2134 O O . PHE A 1 273 ? -3.735 -13.194 -22.584 1.00 96.25 273 PHE A O 1
ATOM 2141 N N . GLU A 1 274 ? -5.619 -13.493 -23.760 1.00 95.38 274 GLU A N 1
ATOM 2142 C CA . GLU A 1 274 ? -6.069 -14.700 -23.048 1.00 95.38 274 GLU A CA 1
ATOM 2143 C C . GLU A 1 274 ? -5.607 -16.003 -23.728 1.00 95.38 274 GLU A C 1
ATOM 2145 O O . GLU A 1 274 ? -6.000 -17.097 -23.323 1.00 95.38 274 GLU A O 1
ATOM 2150 N N . GLY A 1 275 ? -4.784 -15.908 -24.777 1.00 93.50 275 GLY A N 1
ATOM 2151 C CA . GLY A 1 275 ? -4.317 -17.057 -25.545 1.00 93.50 275 GLY A CA 1
ATOM 2152 C C . GLY A 1 275 ? -3.319 -17.917 -24.769 1.00 93.50 275 GLY A C 1
ATOM 2153 O O . GLY A 1 275 ? -2.542 -17.411 -23.965 1.00 93.50 275 GLY A O 1
ATOM 2154 N N . LEU A 1 276 ? -3.289 -19.222 -25.061 1.00 93.88 276 LEU A N 1
ATOM 2155 C CA . LEU A 1 276 ? -2.377 -20.173 -24.411 1.00 93.88 276 LEU A CA 1
ATOM 2156 C C . LEU A 1 276 ? -0.905 -19.733 -24.517 1.00 93.88 276 LEU A C 1
ATOM 2158 O O . LEU A 1 276 ? -0.178 -19.774 -23.536 1.00 93.88 276 LEU A O 1
ATOM 2162 N N . LEU A 1 277 ? -0.502 -19.239 -25.690 1.00 92.25 277 LEU A N 1
ATOM 2163 C CA . LEU A 1 277 ? 0.851 -18.740 -25.965 1.00 92.25 277 LEU A CA 1
ATOM 2164 C C . LEU A 1 277 ? 1.197 -17.416 -25.257 1.00 92.25 277 LEU A C 1
ATOM 2166 O O . LEU A 1 277 ? 2.344 -16.995 -25.288 1.00 92.25 277 LEU A O 1
ATOM 2170 N N . ALA A 1 278 ? 0.218 -16.714 -24.679 1.00 91.75 278 ALA A N 1
ATOM 2171 C CA . ALA A 1 278 ? 0.481 -15.544 -23.842 1.00 91.75 278 ALA A CA 1
ATOM 2172 C C . ALA A 1 278 ? 0.713 -15.932 -22.370 1.00 91.75 278 ALA A C 1
ATOM 2174 O O . ALA A 1 278 ? 1.259 -15.136 -21.610 1.00 91.75 278 ALA A O 1
ATOM 2175 N N . GLN A 1 279 ? 0.289 -17.133 -21.958 1.00 87.81 279 GLN A N 1
ATOM 2176 C CA . GLN A 1 279 ? 0.389 -17.617 -20.576 1.00 87.81 279 GLN A CA 1
ATOM 2177 C C . GLN A 1 279 ? 1.655 -18.447 -20.313 1.00 87.81 279 GLN A C 1
ATOM 2179 O O . GLN A 1 279 ? 2.085 -18.531 -19.161 1.00 87.81 279 GLN A O 1
ATOM 2184 N N . TYR A 1 280 ? 2.229 -19.052 -21.358 1.00 76.75 280 TYR A N 1
ATOM 2185 C CA . TYR A 1 280 ? 3.371 -19.974 -21.326 1.00 76.75 280 TYR A CA 1
ATOM 2186 C C . TYR A 1 280 ? 4.398 -19.599 -22.392 1.00 76.75 280 TYR A C 1
ATOM 2188 O O . TYR A 1 280 ? 5.599 -19.848 -22.147 1.00 76.75 280 TYR A O 1
#